Protein AF-A0A0R2L374-F1 (afdb_monomer_lite)

Sequence (227 aa):
MEEINMRSERPRQNWLLVTATIIGVLILVMLAFLIGKVMTGNQSSAASSAPRTSSSQSVSSSQSTSSSAATTTSSASQAPERGQKSGSETVGGPYSVSTEELNALSAFHVSGMMNMPGSITLDLNDQSGAGTADFRGPDYLSGSMNVTYYSIPTTSIRIFGAKNHSIRTVKVNSEIRFDDDNPSNELTTSGSMYAFKNRDGGISLAIPNYAGNVDDSERDVLQEVLQ

Radius of gyration: 32.57 Å; chains: 1; bounding box: 118×62×72 Å

Organism: NCBI:txid348151

pLDDT: mean 70.98, std 24.31, range [31.52, 98.31]

Secondary structure (DSSP, 8-state):
--------PPP---HHHHHHHHHHHHHHHHHHHTTS------------------------------------------------------TT-TT---HHHHHT-S-EEP-S-TTS-SEEEEEE-TTT-EEEEEEESSGGG-EEEEEEEEEEEEEEEEEE-TTT--EEEEEEEEEEEESS--TTSS----S-EEEEE-TTSSEEEEE--TT--S-GGGTTEEEEEE-

Foldseek 3Di:
DDDDDDDDDDDPDDPPVVVVVVVVVVVVVVVVVVVPDDDDDDDDDDDDDDDDDDDDDDDDDDDDDDDDDDDDDDDDDDDDDDPPPPPPPPLQPDWDDALVNLQPDPWWADDDDPPEFRTWHWDADRPFQWTWIFGHHPPLRGDIFIKGKFQADWDWAWALDPPHRDIDIDTFRIKIGTPDQPVPHNPPQPDIKTWGQDPVRFIWIFGQDPRPPDDPVCNRYTYITGD

Structure (mmCIF, N/CA/C/O backbone):
data_AF-A0A0R2L374-F1
#
_entry.id   AF-A0A0R2L374-F1
#
loop_
_atom_site.group_PDB
_atom_site.id
_atom_site.type_symbol
_atom_site.label_atom_id
_atom_site.label_alt_id
_atom_site.label_comp_id
_atom_site.label_asym_id
_atom_site.label_entity_id
_atom_site.label_seq_id
_atom_site.pdbx_PDB_ins_code
_atom_site.Cartn_x
_atom_site.Cartn_y
_atom_site.Cartn_z
_atom_site.occupancy
_atom_site.B_iso_or_equiv
_atom_site.auth_seq_id
_atom_site.auth_comp_id
_atom_site.auth_asym_id
_atom_site.auth_atom_id
_atom_site.pdbx_PDB_model_num
ATOM 1 N N . MET A 1 1 ? 62.528 32.304 -2.197 1.00 39.31 1 MET A N 1
ATOM 2 C CA . MET A 1 1 ? 62.951 31.252 -3.141 1.00 39.31 1 MET A CA 1
ATOM 3 C C . MET A 1 1 ? 62.694 29.926 -2.448 1.00 39.31 1 MET A C 1
ATOM 5 O O . MET A 1 1 ? 63.205 29.764 -1.350 1.00 39.31 1 MET A O 1
ATOM 9 N N . GLU A 1 2 ? 61.884 29.000 -2.944 1.00 44.59 2 GLU A N 1
ATOM 10 C CA . GLU A 1 2 ? 60.888 29.026 -4.030 1.00 44.59 2 GLU A CA 1
ATOM 11 C C . GLU A 1 2 ? 59.963 27.815 -3.801 1.00 44.59 2 GLU A C 1
ATOM 13 O O . GLU A 1 2 ? 60.417 26.800 -3.272 1.00 44.59 2 GLU A O 1
ATOM 18 N N . GLU A 1 3 ? 58.676 27.908 -4.140 1.00 48.56 3 GLU A N 1
ATOM 19 C CA . GLU A 1 3 ? 57.758 26.768 -4.001 1.00 48.56 3 GLU A CA 1
ATOM 20 C C . GLU A 1 3 ? 57.979 25.745 -5.123 1.00 48.56 3 GLU A C 1
ATOM 22 O O . GLU A 1 3 ? 58.057 26.113 -6.295 1.00 48.56 3 GLU A O 1
ATOM 27 N N . ILE A 1 4 ? 58.005 24.449 -4.789 1.00 56.50 4 ILE A N 1
ATOM 28 C CA . ILE A 1 4 ? 58.031 23.370 -5.787 1.00 56.50 4 ILE A CA 1
ATOM 29 C C . ILE A 1 4 ? 56.643 22.731 -5.869 1.00 56.50 4 ILE A C 1
ATOM 31 O O . ILE A 1 4 ? 56.262 21.874 -5.072 1.00 56.50 4 ILE A O 1
ATOM 35 N N . ASN A 1 5 ? 55.884 23.177 -6.866 1.00 51.12 5 ASN A N 1
ATOM 36 C CA . ASN A 1 5 ? 54.520 22.752 -7.160 1.00 51.12 5 ASN A CA 1
ATOM 37 C C . ASN A 1 5 ? 54.496 21.386 -7.882 1.00 51.12 5 ASN A C 1
ATOM 39 O O . ASN A 1 5 ? 54.816 21.304 -9.070 1.00 51.12 5 ASN A O 1
ATOM 43 N N . MET A 1 6 ? 54.095 20.307 -7.197 1.00 49.38 6 MET A N 1
ATOM 44 C CA . MET A 1 6 ? 53.915 18.989 -7.828 1.00 49.38 6 MET A CA 1
ATOM 45 C C . MET A 1 6 ? 52.555 18.871 -8.527 1.00 49.38 6 MET A C 1
ATOM 47 O O . MET A 1 6 ? 51.542 18.502 -7.931 1.00 49.38 6 MET A O 1
ATOM 51 N N . ARG A 1 7 ? 52.551 19.119 -9.839 1.00 45.19 7 ARG A N 1
ATOM 52 C CA . ARG A 1 7 ? 51.402 18.870 -10.718 1.00 45.19 7 ARG A CA 1
ATOM 53 C C . ARG A 1 7 ? 51.361 17.394 -11.139 1.00 45.19 7 ARG A C 1
ATOM 55 O O . ARG A 1 7 ? 52.203 16.936 -11.903 1.00 45.19 7 ARG A O 1
ATOM 62 N N . SER A 1 8 ? 50.361 16.656 -10.661 1.00 52.91 8 SER A N 1
ATOM 63 C CA . SER A 1 8 ? 50.046 15.298 -11.126 1.00 52.91 8 SER A CA 1
ATOM 64 C C . SER A 1 8 ? 49.256 15.372 -12.440 1.00 52.91 8 SER A C 1
ATOM 66 O O . SER A 1 8 ? 48.081 15.742 -12.440 1.00 52.91 8 SER A O 1
ATOM 68 N N . GLU A 1 9 ? 49.884 15.033 -13.569 1.00 50.69 9 GLU A N 1
ATOM 69 C CA . GLU A 1 9 ? 49.162 14.861 -14.835 1.00 50.69 9 GLU A CA 1
ATOM 70 C C . GLU A 1 9 ? 48.572 13.447 -14.921 1.00 50.69 9 GLU A C 1
ATOM 72 O O . GLU A 1 9 ? 49.293 12.450 -14.880 1.00 50.69 9 GLU A O 1
ATOM 77 N N . ARG A 1 10 ? 47.242 13.347 -15.051 1.00 57.59 10 ARG A N 1
ATOM 78 C CA . ARG A 1 10 ? 46.566 12.074 -15.342 1.00 57.59 10 ARG A CA 1
ATOM 79 C C . ARG A 1 10 ? 46.558 11.831 -16.858 1.00 57.59 10 ARG A C 1
ATOM 81 O O . ARG A 1 10 ? 46.145 12.734 -17.591 1.00 57.59 10 ARG A O 1
ATOM 88 N N . PRO A 1 11 ? 46.917 10.631 -17.351 1.00 49.84 11 PRO A N 1
ATOM 89 C CA . PRO A 1 11 ? 46.874 10.337 -18.779 1.00 49.84 11 PRO A CA 1
ATOM 90 C C . PRO A 1 11 ? 45.425 10.319 -19.289 1.00 49.84 11 PRO A C 1
ATOM 92 O O . PRO A 1 11 ? 44.599 9.514 -18.859 1.00 49.84 11 PRO A O 1
ATOM 95 N N . ARG A 1 12 ? 45.107 11.203 -20.241 1.00 56.75 12 ARG A N 1
ATOM 96 C CA . ARG A 1 12 ? 43.834 11.182 -20.977 1.00 56.75 12 ARG A CA 1
ATOM 97 C C . ARG A 1 12 ? 43.893 10.107 -22.064 1.00 56.75 12 ARG A C 1
ATOM 99 O O . ARG A 1 12 ? 44.343 10.389 -23.169 1.00 56.75 12 ARG A O 1
ATOM 106 N N . GLN A 1 13 ? 43.434 8.893 -21.756 1.00 57.41 13 GLN A N 1
ATOM 107 C CA . GLN A 1 13 ? 43.507 7.758 -22.681 1.00 57.41 13 GLN A CA 1
ATOM 108 C C . GLN A 1 13 ? 42.112 7.247 -23.109 1.00 57.41 13 GLN A C 1
ATOM 110 O O . GLN A 1 13 ? 41.461 6.466 -22.427 1.00 57.41 13 GLN A O 1
ATOM 115 N N . ASN A 1 14 ? 41.693 7.690 -24.298 1.00 55.41 14 ASN A N 1
ATOM 116 C CA . ASN A 1 14 ? 40.923 6.929 -25.298 1.00 55.41 14 ASN A CA 1
ATOM 117 C C . ASN A 1 14 ? 39.522 6.365 -24.951 1.00 55.41 14 ASN A C 1
ATOM 119 O O . ASN A 1 14 ? 39.145 5.312 -25.467 1.00 55.41 14 ASN A O 1
ATOM 123 N N . TRP A 1 15 ? 38.681 7.097 -24.212 1.00 49.66 15 TRP A N 1
ATOM 124 C CA . TRP A 1 15 ? 37.272 6.700 -23.984 1.00 49.66 15 TRP A CA 1
ATOM 125 C C . TRP A 1 15 ? 36.427 6.579 -25.278 1.00 49.66 15 TRP A C 1
ATOM 127 O O . TRP A 1 15 ? 35.487 5.793 -25.339 1.00 49.66 15 TRP A O 1
ATOM 137 N N . LEU A 1 16 ? 36.802 7.294 -26.349 1.00 49.56 16 LEU A N 1
ATOM 138 C CA . LEU A 1 16 ? 36.101 7.298 -27.647 1.00 49.56 16 LEU A CA 1
ATOM 139 C C . LEU A 1 16 ? 36.242 6.003 -28.473 1.00 49.56 16 LEU A C 1
ATOM 141 O O . LEU A 1 16 ? 35.485 5.809 -29.420 1.00 49.56 16 LEU A O 1
ATOM 145 N N . LEU A 1 17 ? 37.195 5.122 -28.149 1.00 48.56 17 LEU A N 1
ATOM 146 C CA . LEU A 1 17 ? 37.403 3.859 -28.877 1.00 48.56 17 LEU A CA 1
ATOM 147 C C . LEU A 1 17 ? 36.574 2.694 -28.312 1.00 48.56 17 LEU A C 1
ATOM 149 O O . LEU A 1 17 ? 36.300 1.737 -29.032 1.00 48.56 17 LEU A O 1
ATOM 153 N N . VAL A 1 18 ? 36.148 2.782 -27.047 1.00 54.66 18 VAL A N 1
ATOM 154 C CA . VAL A 1 18 ? 35.369 1.730 -26.365 1.00 54.66 18 VAL A CA 1
ATOM 155 C C . VAL A 1 18 ? 33.873 1.832 -26.689 1.00 54.66 18 VAL A C 1
ATOM 157 O O . VAL A 1 18 ? 33.179 0.823 -26.753 1.00 54.66 18 VAL A O 1
ATOM 160 N N . THR A 1 19 ? 33.362 3.037 -26.947 1.00 55.09 19 THR A N 1
ATOM 161 C CA . THR A 1 19 ? 31.945 3.253 -27.286 1.00 55.09 19 THR A CA 1
ATOM 162 C C . THR A 1 19 ? 31.591 2.758 -28.693 1.00 55.09 19 THR A C 1
ATOM 164 O O . THR A 1 19 ? 30.502 2.223 -28.903 1.00 55.09 19 THR A O 1
ATOM 167 N N . ALA A 1 20 ? 32.515 2.870 -29.653 1.00 54.03 20 ALA A N 1
ATOM 168 C CA . ALA A 1 20 ? 32.288 2.476 -31.046 1.00 54.03 20 ALA A CA 1
ATOM 169 C C . ALA A 1 20 ? 32.098 0.957 -31.235 1.00 54.03 20 ALA A C 1
ATOM 171 O O . ALA A 1 20 ? 31.282 0.532 -32.054 1.00 54.03 20 ALA A O 1
ATOM 172 N N . THR A 1 21 ? 32.813 0.124 -30.471 1.00 54.97 21 THR A N 1
ATOM 173 C CA . THR A 1 21 ? 32.726 -1.343 -30.585 1.00 54.97 21 THR A CA 1
ATOM 174 C C . THR A 1 21 ? 31.422 -1.902 -30.014 1.00 54.97 21 THR A C 1
ATOM 176 O O . THR A 1 21 ? 30.842 -2.809 -30.608 1.00 54.97 21 THR A O 1
ATOM 179 N N . ILE A 1 22 ? 30.912 -1.330 -28.918 1.00 58.22 22 ILE A N 1
ATOM 180 C CA . ILE A 1 22 ? 29.653 -1.759 -28.281 1.00 58.22 22 ILE A CA 1
ATOM 181 C C . ILE A 1 22 ? 28.449 -1.503 -29.205 1.00 58.22 22 ILE A C 1
ATOM 183 O O . ILE A 1 22 ? 27.593 -2.373 -29.367 1.00 58.22 22 ILE A O 1
ATOM 187 N N . ILE A 1 23 ? 28.415 -0.345 -29.876 1.00 59.38 23 ILE A N 1
ATOM 188 C CA . ILE A 1 23 ? 27.350 0.006 -30.833 1.00 59.38 23 ILE A CA 1
ATOM 189 C C . ILE A 1 23 ? 27.353 -0.953 -32.039 1.00 59.38 23 ILE A C 1
ATOM 191 O O . ILE A 1 23 ? 26.290 -1.402 -32.471 1.00 59.38 23 ILE A O 1
ATOM 195 N N . GLY A 1 24 ? 28.533 -1.329 -32.547 1.00 55.81 24 GLY A N 1
ATOM 196 C CA . GLY A 1 24 ? 28.657 -2.270 -33.667 1.00 55.81 24 GLY A CA 1
ATOM 197 C C . GLY A 1 24 ? 28.083 -3.664 -33.375 1.00 55.81 24 GLY A C 1
ATOM 198 O O . GLY A 1 24 ? 27.445 -4.259 -34.243 1.00 55.81 24 GLY A O 1
ATOM 199 N N . VAL A 1 25 ? 28.248 -4.169 -32.146 1.00 62.72 25 VAL A N 1
ATOM 200 C CA . VAL A 1 25 ? 27.704 -5.477 -31.735 1.00 62.72 25 VAL A CA 1
ATOM 201 C C . VAL A 1 25 ? 26.175 -5.439 -31.616 1.00 62.72 25 VAL A C 1
ATOM 203 O O . VAL A 1 25 ? 25.505 -6.360 -32.083 1.00 62.72 25 VAL A O 1
ATOM 206 N N . LEU A 1 26 ? 25.602 -4.364 -31.063 1.00 59.28 26 LEU A N 1
ATOM 207 C CA . LEU A 1 26 ? 24.146 -4.220 -30.911 1.00 59.28 26 LEU A CA 1
ATOM 208 C C . LEU A 1 26 ? 23.400 -4.178 -32.257 1.00 59.28 26 LEU A C 1
ATOM 210 O O . LEU A 1 26 ? 22.336 -4.785 -32.390 1.00 59.28 26 LEU A O 1
ATOM 214 N N . ILE A 1 27 ? 23.970 -3.522 -33.274 1.00 63.22 27 ILE A N 1
ATOM 215 C CA . ILE A 1 27 ? 23.369 -3.447 -34.619 1.00 63.22 27 ILE A CA 1
ATOM 216 C C . ILE A 1 27 ? 23.335 -4.831 -35.295 1.00 63.22 27 ILE A C 1
ATOM 218 O O . ILE A 1 27 ? 22.341 -5.179 -35.936 1.00 63.22 27 ILE A O 1
ATOM 222 N N . LEU A 1 28 ? 24.376 -5.652 -35.113 1.00 57.06 28 LEU A N 1
ATOM 223 C CA . LEU A 1 28 ? 24.431 -7.015 -35.660 1.00 57.06 28 LEU A CA 1
ATOM 224 C C . LEU A 1 28 ? 23.384 -7.953 -35.039 1.00 57.06 28 LEU A C 1
ATOM 226 O O . LEU A 1 28 ? 22.789 -8.758 -35.755 1.00 57.06 28 LEU A O 1
ATOM 230 N N . VAL A 1 29 ? 23.115 -7.829 -33.734 1.00 59.34 29 VAL A N 1
ATOM 231 C CA . VAL A 1 29 ? 22.089 -8.638 -33.049 1.00 59.34 29 VAL A CA 1
ATOM 232 C C . VAL A 1 29 ? 20.675 -8.257 -33.507 1.00 59.34 29 VAL A C 1
ATOM 234 O O . VAL A 1 29 ? 19.852 -9.142 -33.743 1.00 59.34 29 VAL A O 1
ATOM 237 N N . MET A 1 30 ? 20.398 -6.964 -33.717 1.00 58.81 30 MET A N 1
ATOM 238 C CA . MET A 1 30 ? 19.099 -6.501 -34.228 1.00 58.81 30 MET A CA 1
ATOM 239 C C . MET A 1 30 ? 18.795 -6.999 -35.650 1.00 58.81 30 MET A C 1
ATOM 241 O O . MET A 1 30 ? 17.655 -7.375 -35.931 1.00 58.81 30 MET A O 1
ATOM 245 N N . LEU A 1 31 ? 19.792 -7.069 -36.543 1.00 55.19 31 LEU A N 1
ATOM 246 C CA . LEU A 1 31 ? 19.576 -7.573 -37.908 1.00 55.19 31 LEU A CA 1
ATOM 247 C C . LEU A 1 31 ? 19.209 -9.067 -37.948 1.00 55.19 31 LEU A C 1
ATOM 249 O O . LEU A 1 31 ? 18.435 -9.485 -38.808 1.00 55.19 31 LEU A O 1
ATOM 253 N N . ALA A 1 32 ? 19.733 -9.871 -37.017 1.00 55.19 32 ALA A N 1
ATOM 254 C CA . ALA A 1 32 ? 19.467 -11.309 -36.967 1.00 55.19 32 ALA A CA 1
ATOM 255 C C . ALA A 1 32 ? 18.024 -11.646 -36.541 1.00 55.19 32 ALA A C 1
ATOM 257 O O . ALA A 1 32 ? 17.483 -12.671 -36.956 1.00 55.19 32 ALA A O 1
ATOM 258 N N . PHE A 1 33 ? 17.376 -10.790 -35.742 1.00 51.31 33 PHE A N 1
ATOM 259 C CA . PHE A 1 33 ? 16.042 -11.070 -35.196 1.00 51.31 33 PHE A CA 1
ATOM 260 C C . PHE A 1 33 ? 14.900 -10.847 -36.207 1.00 51.31 33 PHE A C 1
ATOM 262 O O . PHE A 1 33 ? 13.840 -11.463 -36.100 1.00 51.31 33 PHE A O 1
ATOM 269 N N . LEU A 1 34 ? 15.113 -10.012 -37.231 1.00 49.84 34 LEU A N 1
ATOM 270 C CA . LEU A 1 34 ? 14.078 -9.633 -38.208 1.00 49.84 34 LEU A CA 1
ATOM 271 C C . LEU A 1 34 ? 13.850 -10.655 -39.339 1.00 49.84 34 LEU A C 1
ATOM 273 O O . LEU A 1 34 ? 12.917 -10.499 -40.123 1.00 49.84 34 LEU A O 1
ATOM 277 N N . ILE A 1 35 ? 14.650 -11.723 -39.413 1.00 50.66 35 ILE A N 1
ATOM 278 C CA . ILE A 1 35 ? 14.532 -12.772 -40.447 1.00 50.66 35 ILE A CA 1
ATOM 279 C C . ILE A 1 35 ? 13.597 -13.922 -39.988 1.00 50.66 35 ILE A C 1
ATOM 281 O O . ILE A 1 35 ? 13.196 -14.768 -40.783 1.00 50.66 35 ILE A O 1
ATOM 285 N N . GLY A 1 36 ? 13.191 -13.949 -38.711 1.00 44.81 36 GLY A N 1
ATOM 286 C CA . GLY A 1 36 ? 12.567 -15.117 -38.071 1.00 44.81 36 GLY A CA 1
ATOM 287 C C . GLY A 1 36 ? 11.036 -15.270 -38.128 1.00 44.81 36 GLY A C 1
ATOM 288 O O . GLY A 1 36 ? 10.538 -16.246 -37.569 1.00 44.81 36 GLY A O 1
ATOM 289 N N . LYS A 1 37 ? 10.261 -14.351 -38.731 1.00 49.69 37 LYS A N 1
ATOM 290 C CA . LYS A 1 37 ? 8.777 -14.439 -38.744 1.00 49.69 37 LYS A CA 1
ATOM 291 C C . LYS A 1 37 ? 8.101 -14.060 -40.070 1.00 49.69 37 LYS A C 1
ATOM 293 O O . LYS A 1 37 ? 7.378 -13.071 -40.157 1.00 49.69 37 LYS A O 1
ATOM 298 N N . VAL A 1 38 ? 8.244 -14.928 -41.071 1.00 45.78 38 VAL A N 1
ATOM 299 C CA . VAL A 1 38 ? 7.362 -15.007 -42.253 1.00 45.78 38 VAL A CA 1
ATOM 300 C C . VAL A 1 38 ? 7.031 -16.484 -42.536 1.00 45.78 38 VAL A C 1
ATOM 302 O O . VAL A 1 38 ? 7.907 -17.331 -42.401 1.00 45.78 38 VAL A O 1
ATOM 305 N N . MET A 1 39 ? 5.787 -16.752 -42.970 1.00 44.78 39 MET A N 1
ATOM 306 C CA . MET A 1 39 ? 5.096 -18.050 -43.198 1.00 44.78 39 MET A CA 1
ATOM 307 C C . MET A 1 39 ? 4.324 -18.592 -41.970 1.00 44.78 39 MET A C 1
ATOM 309 O O . MET A 1 39 ? 4.930 -18.937 -40.964 1.00 44.78 39 MET A O 1
ATOM 313 N N . THR A 1 40 ? 2.984 -18.506 -41.891 1.00 41.47 40 THR A N 1
ATOM 314 C CA . THR A 1 40 ? 1.887 -19.104 -42.714 1.00 41.47 40 THR A CA 1
ATOM 315 C C . THR A 1 40 ? 1.549 -20.542 -42.265 1.00 41.47 40 THR A C 1
ATOM 317 O O . THR A 1 40 ? 2.435 -21.382 -42.230 1.00 41.47 40 THR A O 1
ATOM 320 N N . GLY A 1 41 ? 0.295 -20.900 -41.944 1.00 36.69 41 GLY A N 1
ATOM 321 C CA . GLY A 1 41 ? -0.929 -20.083 -41.956 1.00 36.69 41 GLY A CA 1
ATOM 322 C C . GLY A 1 41 ? -2.214 -20.838 -41.564 1.00 36.69 41 GLY A C 1
ATOM 323 O O . GLY A 1 41 ? -2.164 -21.933 -41.013 1.00 36.69 41 GLY A O 1
ATOM 324 N N . ASN A 1 42 ? -3.362 -20.211 -41.855 1.00 48.41 42 ASN A N 1
ATOM 325 C CA . ASN A 1 42 ? -4.726 -20.690 -41.582 1.00 48.41 42 ASN A CA 1
ATOM 326 C C . ASN A 1 42 ? -5.010 -22.134 -42.033 1.00 48.41 42 ASN A C 1
ATOM 328 O O . ASN A 1 42 ? -4.676 -22.512 -43.154 1.00 48.41 42 ASN A O 1
ATOM 332 N N . GLN A 1 43 ? -5.843 -22.839 -41.259 1.00 43.75 43 GLN A N 1
ATOM 333 C CA . GLN A 1 43 ? -6.789 -23.811 -41.813 1.00 43.75 43 GLN A CA 1
ATOM 334 C C . GLN A 1 43 ? -8.208 -23.517 -41.320 1.00 43.75 43 GLN A C 1
ATOM 336 O O . GLN A 1 43 ? -8.514 -23.607 -40.134 1.00 43.75 43 GLN A O 1
ATOM 341 N N . SER A 1 44 ? -9.079 -23.178 -42.266 1.00 42.19 44 SER A N 1
ATOM 342 C CA . SER A 1 44 ? -10.530 -23.211 -42.107 1.00 42.19 44 SER A CA 1
ATOM 343 C C . SER A 1 44 ? -11.055 -24.343 -42.981 1.00 42.19 44 SER A C 1
ATOM 345 O O . SER A 1 44 ? -10.680 -24.415 -44.149 1.00 42.19 44 SER A O 1
ATOM 347 N N . SER A 1 45 ? -11.957 -25.169 -42.452 1.00 40.03 45 SER A N 1
ATOM 348 C CA . SER A 1 45 ? -12.674 -26.173 -43.243 1.00 40.03 45 SER A CA 1
ATOM 349 C C . SER A 1 45 ? -14.164 -26.122 -42.929 1.00 40.03 45 SER A C 1
ATOM 351 O O . SER A 1 45 ? -14.612 -26.569 -41.876 1.00 40.03 45 SER A O 1
ATOM 353 N N . ALA A 1 46 ? -14.928 -25.585 -43.877 1.00 36.34 46 ALA A N 1
ATOM 354 C CA . ALA A 1 46 ? -16.310 -26.000 -44.104 1.00 36.34 46 ALA A CA 1
ATOM 355 C C . ALA A 1 46 ? -16.286 -27.362 -44.864 1.00 36.34 46 ALA A C 1
ATOM 357 O O . ALA A 1 46 ? -15.225 -27.784 -45.314 1.00 36.34 46 ALA A O 1
ATOM 358 N N . ALA A 1 47 ? -17.374 -28.111 -45.063 1.00 37.44 47 ALA A N 1
ATOM 359 C CA . ALA A 1 47 ? -18.784 -27.734 -45.036 1.00 37.44 47 ALA A CA 1
ATOM 360 C C . ALA A 1 47 ? -19.725 -28.952 -44.874 1.00 37.44 47 ALA A C 1
ATOM 362 O O . ALA A 1 47 ? -19.295 -30.085 -45.060 1.00 37.44 47 ALA A O 1
ATOM 363 N N . SER A 1 48 ? -21.023 -28.637 -44.715 1.00 36.09 48 SER A N 1
ATOM 364 C CA . SER A 1 48 ? -22.211 -29.439 -45.092 1.00 36.09 48 SER A CA 1
ATOM 365 C C . SER A 1 48 ? -22.551 -30.681 -44.224 1.00 36.09 48 SER A C 1
ATOM 367 O O . SER A 1 48 ? -21.692 -31.251 -43.571 1.00 36.09 48 SER A O 1
ATOM 369 N N . SER A 1 49 ? -23.813 -31.133 -44.094 1.00 34.44 49 SER A N 1
ATOM 370 C CA . SER A 1 49 ? -25.035 -30.817 -44.859 1.00 34.44 49 SER A CA 1
ATOM 371 C C . SER A 1 49 ? -26.347 -30.847 -44.034 1.00 34.44 49 SER A C 1
ATOM 373 O O . SER A 1 49 ? -26.591 -31.800 -43.304 1.00 34.44 49 SER A O 1
ATOM 375 N N . ALA A 1 50 ? -27.238 -29.896 -44.354 1.00 43.06 50 ALA A N 1
ATOM 376 C CA . ALA A 1 50 ? -28.678 -30.068 -44.662 1.00 43.06 50 ALA A CA 1
ATOM 377 C C . ALA A 1 50 ? -29.759 -30.249 -43.546 1.00 43.06 50 ALA A C 1
ATOM 379 O O . ALA A 1 50 ? -29.446 -30.663 -42.433 1.00 43.06 50 ALA A O 1
ATOM 380 N N . PRO A 1 51 ? -31.045 -29.883 -43.817 1.00 55.84 51 PRO A N 1
ATOM 381 C CA . PRO A 1 51 ? -31.961 -29.389 -42.774 1.00 55.84 51 PRO A CA 1
ATOM 382 C C . PRO A 1 51 ? -33.320 -30.118 -42.618 1.00 55.84 51 PRO A C 1
ATOM 384 O O . PRO A 1 51 ? -33.792 -30.817 -43.515 1.00 55.84 51 PRO A O 1
ATOM 387 N N . ARG A 1 52 ? -34.015 -29.820 -41.506 1.00 32.47 52 ARG A N 1
ATOM 388 C CA . ARG A 1 52 ? -35.487 -29.864 -41.313 1.00 32.47 52 ARG A CA 1
ATOM 389 C C . ARG A 1 52 ? -35.844 -28.696 -40.372 1.00 32.47 52 ARG A C 1
ATOM 391 O O . ARG A 1 52 ? -35.246 -28.610 -39.310 1.00 32.47 52 ARG A O 1
ATOM 398 N N . THR A 1 53 ? -36.623 -27.667 -40.713 1.00 34.09 53 THR A N 1
ATOM 399 C CA . THR A 1 53 ? -38.014 -27.607 -41.216 1.00 34.09 53 THR A CA 1
ATOM 400 C C . THR A 1 53 ? -39.042 -28.155 -40.219 1.00 34.09 53 THR A C 1
ATOM 402 O O . THR A 1 53 ? -39.311 -29.348 -40.258 1.00 34.09 53 THR A O 1
ATOM 405 N N . SER A 1 54 ? -39.635 -27.286 -39.377 1.00 36.44 54 SER A N 1
ATOM 406 C CA . SER A 1 54 ? -41.078 -26.923 -39.430 1.00 36.44 54 SER A CA 1
ATOM 407 C C . SER A 1 54 ? -41.621 -26.259 -38.139 1.00 36.44 54 SER A C 1
ATOM 409 O O . SER A 1 54 ? -41.737 -26.909 -37.107 1.00 36.44 54 SER A O 1
ATOM 411 N N . SER A 1 55 ? -42.025 -24.987 -38.255 1.00 36.16 55 SER A N 1
ATOM 412 C CA . SER A 1 55 ? -43.247 -24.361 -37.690 1.00 36.16 55 SER A CA 1
ATOM 413 C C . SER A 1 55 ? -43.816 -24.730 -36.298 1.00 36.16 55 SER A C 1
ATOM 415 O O . SER A 1 55 ? -44.449 -25.774 -36.151 1.00 36.16 55 SER A O 1
ATOM 417 N N . SER A 1 56 ? -43.864 -23.731 -35.406 1.00 38.69 56 SER A N 1
ATOM 418 C CA . SER A 1 56 ? -45.094 -23.139 -34.809 1.00 38.69 56 SER A CA 1
ATOM 419 C C . SER A 1 56 ? -44.682 -21.890 -33.994 1.00 38.69 56 SER A C 1
ATOM 421 O O . SER A 1 56 ? -43.651 -21.895 -33.336 1.00 38.69 56 SER A O 1
ATOM 423 N N . GLN A 1 57 ? -45.225 -20.693 -34.258 1.00 37.38 57 GLN A N 1
ATOM 424 C CA . GLN A 1 57 ? -46.476 -20.132 -33.704 1.00 37.38 57 GLN A CA 1
ATOM 425 C C . GLN A 1 57 ? -46.522 -20.090 -32.160 1.00 37.38 57 GLN A C 1
ATOM 427 O O . GLN A 1 57 ? -46.262 -21.104 -31.531 1.00 37.38 57 GLN A O 1
ATOM 432 N N . SER A 1 58 ? -46.953 -19.025 -31.469 1.00 31.52 58 SER A N 1
ATOM 433 C CA . SER A 1 58 ? -47.134 -17.587 -31.781 1.00 31.52 58 SER A CA 1
ATOM 434 C C . SER A 1 58 ? -47.793 -16.918 -30.560 1.00 31.52 58 SER A C 1
ATOM 436 O O . SER A 1 58 ? -48.816 -17.441 -30.134 1.00 31.52 58 SER A O 1
ATOM 438 N N . VAL A 1 59 ? -47.315 -15.736 -30.126 1.00 34.31 59 VAL A N 1
ATOM 439 C CA . VAL A 1 59 ? -48.031 -14.739 -29.270 1.00 34.31 59 VAL A CA 1
ATOM 440 C C . VAL A 1 59 ? -48.542 -15.266 -27.889 1.00 34.31 59 VAL A C 1
ATOM 442 O O . VAL A 1 59 ? -48.405 -16.445 -27.604 1.00 34.31 59 VAL A O 1
ATOM 445 N N . SER A 1 60 ? -49.028 -14.514 -26.886 1.00 34.25 60 SER A N 1
ATOM 446 C CA . SER A 1 60 ? -49.370 -13.090 -26.680 1.00 34.25 60 SER A CA 1
ATOM 447 C C . SER A 1 60 ? -49.057 -12.640 -25.233 1.00 34.25 60 SER A C 1
ATOM 449 O O . SER A 1 60 ? -48.866 -13.450 -24.332 1.00 34.25 60 SER A O 1
ATOM 451 N N . SER A 1 61 ? -49.078 -11.325 -25.017 1.00 41.59 61 SER A N 1
ATOM 452 C CA . SER A 1 61 ? -48.930 -10.573 -23.756 1.00 41.59 61 SER A CA 1
ATOM 453 C C . SER A 1 61 ? -50.166 -10.495 -22.833 1.00 41.59 61 SER A C 1
ATOM 455 O O . SER A 1 61 ? -51.277 -10.365 -23.339 1.00 41.59 61 SER A O 1
ATOM 457 N N . SER A 1 62 ? -49.943 -10.355 -21.513 1.00 35.72 62 SER A N 1
ATOM 458 C CA . SER A 1 62 ? -50.759 -9.597 -20.517 1.00 35.72 62 SER A CA 1
ATOM 459 C C . SER A 1 62 ? -50.047 -9.685 -19.148 1.00 35.72 62 SER A C 1
ATOM 461 O O . SER A 1 62 ? -49.795 -10.795 -18.695 1.00 35.72 62 SER A O 1
ATOM 463 N N . GLN A 1 63 ? -49.522 -8.648 -18.482 1.00 39.12 63 GLN A N 1
ATOM 464 C CA . GLN A 1 63 ? -50.101 -7.394 -17.964 1.00 39.12 63 GLN A CA 1
ATOM 465 C C . GLN A 1 63 ? -51.273 -7.588 -16.975 1.00 39.12 63 GLN A C 1
ATOM 467 O O . GLN A 1 63 ? -52.381 -7.872 -17.420 1.00 39.12 63 GLN A O 1
ATOM 472 N N . SER A 1 64 ? -51.048 -7.330 -15.670 1.00 37.22 64 SER A N 1
ATOM 473 C CA . SER A 1 64 ? -51.799 -6.341 -14.848 1.00 37.22 64 SER A CA 1
ATOM 474 C C . SER A 1 64 ? -51.878 -6.621 -13.329 1.00 37.22 64 SER A C 1
ATOM 476 O O . SER A 1 64 ? -52.322 -7.675 -12.889 1.00 37.22 64 SER A O 1
ATOM 478 N N . THR A 1 65 ? -51.654 -5.539 -12.571 1.00 32.00 65 THR A N 1
ATOM 479 C CA . THR A 1 65 ? -52.374 -5.103 -11.346 1.00 32.00 65 THR A CA 1
ATOM 480 C C . THR A 1 65 ? -52.105 -5.684 -9.947 1.00 32.00 65 THR A C 1
ATOM 482 O O . THR A 1 65 ? -51.707 -6.820 -9.732 1.00 32.00 65 THR A O 1
ATOM 485 N N . SER A 1 66 ? -52.334 -4.773 -8.997 1.00 43.91 66 SER A N 1
ATOM 486 C CA . SER A 1 66 ? -52.012 -4.731 -7.569 1.00 43.91 66 SER A CA 1
ATOM 487 C C . SER A 1 66 ? -53.211 -4.988 -6.650 1.00 43.91 66 SER A C 1
ATOM 489 O O . SER A 1 66 ? -54.343 -4.694 -7.032 1.00 43.91 66 SER A O 1
ATOM 491 N N . SER A 1 67 ? -52.955 -5.310 -5.379 1.00 38.12 67 SER A N 1
ATOM 492 C CA . SER A 1 67 ? -53.904 -5.078 -4.277 1.00 38.12 67 SER A CA 1
ATOM 493 C C . SER A 1 67 ? -53.186 -4.821 -2.938 1.00 38.12 67 SER A C 1
ATOM 495 O O . SER A 1 67 ? -52.102 -5.344 -2.691 1.00 38.12 67 SER A O 1
ATOM 497 N N . SER A 1 68 ? -53.793 -3.975 -2.098 1.00 39.28 68 SER A N 1
ATOM 498 C CA . SER A 1 68 ? -53.269 -3.464 -0.814 1.00 39.28 68 SER A CA 1
ATOM 499 C C . SER A 1 68 ? -54.262 -3.723 0.340 1.00 39.28 68 SER A C 1
ATOM 501 O O . SER A 1 68 ? -55.387 -4.132 0.069 1.00 39.28 68 SER A O 1
ATOM 503 N N . ALA A 1 69 ? -53.875 -3.349 1.578 1.00 37.88 69 ALA A N 1
ATOM 504 C CA . ALA A 1 69 ? -54.639 -3.353 2.856 1.00 37.88 69 ALA A CA 1
ATOM 505 C C . ALA A 1 69 ? -54.658 -4.717 3.613 1.00 37.88 69 ALA A C 1
ATOM 507 O O . ALA A 1 69 ? -54.922 -5.737 2.993 1.00 37.88 69 ALA A O 1
ATOM 508 N N . ALA A 1 70 ? -54.248 -4.885 4.889 1.00 38.97 70 ALA A N 1
ATOM 509 C CA . ALA A 1 70 ? -54.470 -4.172 6.180 1.00 38.97 70 ALA A CA 1
ATOM 510 C C . ALA A 1 70 ? -55.681 -4.743 6.970 1.00 38.97 70 ALA A C 1
ATOM 512 O O . ALA A 1 70 ? -56.711 -4.991 6.356 1.00 38.97 70 ALA A O 1
ATOM 513 N N . THR A 1 71 ? -55.692 -4.950 8.303 1.00 33.34 71 THR A N 1
ATOM 514 C CA . THR A 1 71 ? -54.714 -4.796 9.424 1.00 33.34 71 THR A CA 1
ATOM 515 C C . THR A 1 71 ? -55.280 -5.545 10.677 1.00 33.34 71 THR A C 1
ATOM 517 O O . THR A 1 71 ? -56.329 -6.166 10.543 1.00 33.34 71 THR A O 1
ATOM 520 N N . THR A 1 72 ? -54.657 -5.451 11.875 1.00 32.19 72 THR A N 1
ATOM 521 C CA . THR A 1 72 ? -55.128 -5.807 13.264 1.00 32.19 72 THR A CA 1
ATOM 522 C C . THR A 1 72 ? -54.716 -7.170 13.861 1.00 32.19 72 THR A C 1
ATOM 524 O O . THR A 1 72 ? -54.613 -8.139 13.121 1.00 32.19 72 THR A O 1
ATOM 527 N N . THR A 1 73 ? -54.536 -7.363 15.189 1.00 33.22 73 THR A N 1
ATOM 528 C CA . THR A 1 73 ? -53.766 -6.616 16.238 1.00 33.22 73 THR A CA 1
ATOM 529 C C . THR A 1 73 ? -53.472 -7.568 17.432 1.00 33.22 73 THR A C 1
ATOM 531 O O . THR A 1 73 ? -54.313 -8.409 17.715 1.00 33.22 73 THR A O 1
ATOM 534 N N . SER A 1 74 ? -52.369 -7.367 18.182 1.00 33.88 74 SER A N 1
ATOM 535 C CA . SER A 1 74 ? -52.120 -7.772 19.604 1.00 33.88 74 SER A CA 1
ATOM 536 C C . SER A 1 74 ? -52.301 -9.255 20.033 1.00 33.88 74 SER A C 1
ATOM 538 O O . SER A 1 74 ? -53.395 -9.801 19.985 1.00 33.88 74 SER A O 1
ATOM 540 N N . SER A 1 75 ? -51.334 -9.916 20.694 1.00 34.44 75 S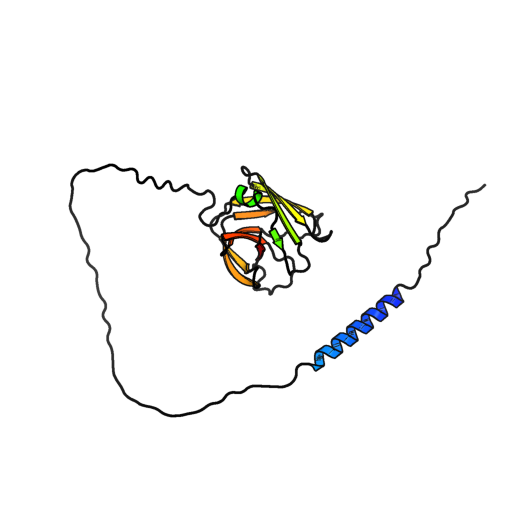ER A N 1
ATOM 541 C CA . SER A 1 75 ? -51.015 -9.655 22.118 1.00 34.44 75 SER A CA 1
ATOM 542 C C . SER A 1 75 ? -49.820 -10.467 22.674 1.00 34.44 75 SER A C 1
ATOM 544 O O . SER A 1 75 ? -49.649 -11.629 22.333 1.00 34.44 75 SER A O 1
ATOM 546 N N . ALA A 1 76 ? -49.122 -9.863 23.647 1.00 34.94 76 ALA A N 1
ATOM 547 C CA . ALA A 1 76 ? -48.431 -10.465 24.806 1.00 34.94 76 ALA A CA 1
ATOM 548 C C . ALA A 1 76 ? -47.236 -11.451 24.647 1.00 34.94 76 ALA A C 1
ATOM 550 O O . ALA A 1 76 ? -47.391 -12.652 24.470 1.00 34.94 76 ALA A O 1
ATOM 551 N N . SER A 1 77 ? -46.056 -10.919 24.999 1.00 33.34 77 SER A N 1
ATOM 552 C CA . SER A 1 77 ? -45.121 -11.488 25.993 1.00 33.34 77 SER A CA 1
ATOM 553 C C . SER A 1 77 ? -44.432 -12.843 25.749 1.00 33.34 77 SER A C 1
ATOM 555 O O . SER A 1 77 ? -44.909 -13.873 26.218 1.00 33.34 77 SER A O 1
ATOM 557 N N . GLN A 1 78 ? -43.176 -12.790 25.282 1.00 33.16 78 GLN A N 1
ATOM 558 C CA . GLN A 1 78 ? -42.052 -13.424 25.998 1.00 33.16 78 GLN A CA 1
ATOM 559 C C . GLN A 1 78 ? -40.677 -12.896 25.543 1.00 33.16 78 GLN A C 1
ATOM 561 O O . GLN A 1 78 ? -40.309 -12.956 24.375 1.00 33.16 78 GLN A O 1
ATOM 566 N N . ALA A 1 79 ? -39.913 -12.410 26.517 1.00 37.16 79 ALA A N 1
ATOM 567 C CA . ALA A 1 79 ? -38.451 -12.376 26.542 1.00 37.16 79 ALA A CA 1
ATOM 568 C C . ALA A 1 79 ? -38.031 -13.229 27.764 1.00 37.16 79 ALA A C 1
ATOM 570 O O . ALA A 1 79 ? -38.872 -13.382 28.658 1.00 37.16 79 ALA A O 1
AT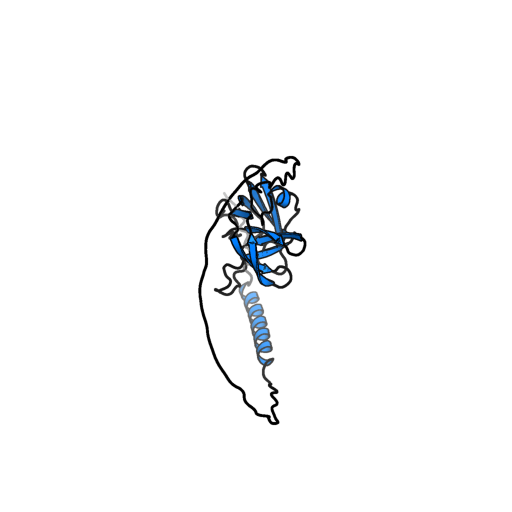OM 571 N N . PRO A 1 80 ? -36.793 -13.756 27.870 1.00 44.16 80 PRO A N 1
ATOM 572 C CA . PRO A 1 80 ? -35.589 -13.382 27.117 1.00 44.16 80 PRO A CA 1
ATOM 573 C C . PRO A 1 80 ? -34.867 -14.557 26.418 1.00 44.16 80 PRO A C 1
ATOM 575 O O . PRO A 1 80 ? -35.072 -15.705 26.778 1.00 44.16 80 PRO A O 1
ATOM 578 N N . GLU A 1 81 ? -33.939 -14.263 25.494 1.00 34.22 81 GLU A N 1
ATOM 579 C CA . GLU A 1 81 ? -32.518 -14.636 25.676 1.00 34.22 81 GLU A CA 1
ATOM 580 C C . GLU A 1 81 ? -31.570 -14.036 24.614 1.00 34.22 81 GLU A C 1
ATOM 582 O O . GLU A 1 81 ? -31.570 -14.369 23.433 1.00 34.22 81 GLU A O 1
ATOM 587 N N . ARG A 1 82 ? -30.743 -13.108 25.102 1.00 43.88 82 ARG A N 1
ATOM 588 C CA . ARG A 1 82 ? -29.348 -12.776 24.757 1.00 43.88 82 ARG A CA 1
ATOM 589 C C . ARG A 1 82 ? -28.670 -13.409 23.517 1.00 43.88 82 ARG A C 1
ATOM 591 O O . ARG A 1 82 ? -27.566 -13.939 23.617 1.00 43.88 82 ARG A O 1
ATOM 598 N N . GLY A 1 83 ? -29.206 -13.187 22.322 1.00 33.50 83 GLY A N 1
ATOM 599 C CA . GLY A 1 83 ? -28.464 -13.310 21.057 1.00 33.50 83 GLY A CA 1
ATOM 600 C C . GLY A 1 83 ? -27.592 -12.081 20.763 1.00 33.50 83 GLY A C 1
ATOM 601 O O . GLY A 1 83 ? -27.826 -11.391 19.773 1.00 33.50 83 GLY A O 1
ATOM 602 N N . GLN A 1 84 ? -26.622 -11.757 21.627 1.00 38.19 84 GLN A N 1
ATOM 603 C CA . GLN A 1 84 ? -25.790 -10.550 21.502 1.00 38.19 84 GLN A CA 1
ATOM 604 C C . GLN A 1 84 ? -24.756 -10.694 20.369 1.00 38.19 84 GLN A C 1
ATOM 606 O O . GLN A 1 84 ? -23.558 -10.840 20.613 1.00 38.19 84 GLN A O 1
ATOM 611 N N . LYS A 1 85 ? -25.208 -10.613 19.108 1.00 41.56 85 LYS A N 1
ATOM 612 C CA . LYS A 1 85 ? -24.321 -10.36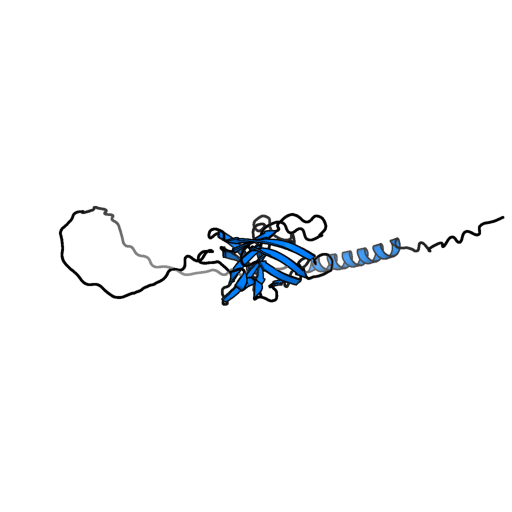1 17.966 1.00 41.56 85 LYS A CA 1
ATOM 613 C C . LYS A 1 85 ? -23.845 -8.915 18.058 1.00 41.56 85 LYS A C 1
ATOM 615 O O . LYS A 1 85 ? -24.402 -8.021 17.429 1.00 41.56 85 LYS A O 1
ATOM 620 N N . SER A 1 86 ? -22.823 -8.712 18.886 1.00 35.12 86 SER A N 1
ATOM 621 C CA . SER A 1 86 ? -22.051 -7.480 18.929 1.00 35.12 86 SER A CA 1
ATOM 622 C C . SER A 1 86 ? -21.385 -7.322 17.568 1.00 35.12 86 SER A C 1
ATOM 624 O O . SER A 1 86 ? -20.310 -7.864 17.320 1.00 35.12 86 SER A O 1
ATOM 626 N N . GLY A 1 87 ? -22.065 -6.624 16.660 1.00 35.88 87 GLY A N 1
ATOM 627 C CA . GLY A 1 87 ? -21.405 -6.004 15.530 1.00 35.88 87 GLY A CA 1
ATOM 628 C C . GLY A 1 87 ? -20.438 -4.994 16.115 1.00 35.88 87 GLY A C 1
ATOM 629 O O . GLY A 1 87 ? -20.842 -3.885 16.441 1.00 35.88 87 GLY A O 1
ATOM 630 N N . SER A 1 88 ? -19.185 -5.411 16.307 1.00 32.66 88 SER A N 1
ATOM 631 C CA . SER A 1 88 ? -18.090 -4.460 16.388 1.00 32.66 88 SER A CA 1
ATOM 632 C C . SER A 1 88 ? -18.198 -3.621 15.126 1.00 32.66 88 SER A C 1
ATOM 634 O O . SER A 1 88 ? -18.110 -4.164 14.023 1.00 32.66 88 SER A O 1
ATOM 636 N N . GLU A 1 89 ? -18.453 -2.327 15.281 1.00 37.22 89 GLU A N 1
ATOM 637 C CA . GLU A 1 89 ? -18.255 -1.378 14.198 1.00 37.22 89 GLU A CA 1
ATOM 638 C C . GLU A 1 89 ? -16.755 -1.387 13.921 1.00 37.22 89 GLU A C 1
ATOM 640 O O . GLU A 1 89 ? -15.974 -0.737 14.611 1.00 37.22 89 GLU A O 1
ATOM 645 N N . THR A 1 90 ? -16.330 -2.234 12.981 1.00 43.78 90 THR A N 1
ATOM 646 C CA . THR A 1 90 ? -14.940 -2.280 12.545 1.00 43.78 90 THR A CA 1
ATOM 647 C C . THR A 1 90 ? -14.625 -0.915 11.962 1.00 43.78 90 THR A C 1
ATOM 649 O O . THR A 1 90 ? -15.093 -0.585 10.869 1.00 43.78 90 THR A O 1
ATOM 652 N N . VAL A 1 91 ? -13.859 -0.117 12.704 1.00 58.22 91 VAL A N 1
ATOM 653 C CA . VAL A 1 91 ? -13.240 1.116 12.218 1.00 58.22 91 VAL A CA 1
ATOM 654 C C . VAL A 1 91 ? -12.314 0.697 11.076 1.00 58.22 91 VAL A C 1
ATOM 656 O O . VAL A 1 91 ? -11.233 0.169 11.310 1.00 58.22 91 VAL A O 1
ATOM 659 N N . GLY A 1 92 ? -12.816 0.792 9.843 1.00 72.31 92 GLY A N 1
ATOM 660 C CA . GLY A 1 92 ? -12.217 0.145 8.673 1.00 72.31 92 GLY A CA 1
ATOM 661 C C . GLY A 1 92 ? -13.213 -0.511 7.710 1.00 72.31 92 GLY A C 1
ATOM 662 O O . GLY A 1 92 ? -12.920 -0.629 6.532 1.00 72.31 92 GLY A O 1
ATOM 663 N N . GLY A 1 93 ? -14.414 -0.914 8.124 1.00 90.06 93 GLY A N 1
ATOM 664 C CA . GLY A 1 93 ? -15.335 -1.632 7.229 1.00 90.06 93 GLY A CA 1
ATOM 665 C C . GLY A 1 93 ? -14.846 -3.041 6.822 1.00 90.06 93 GLY A C 1
ATOM 666 O O . GLY A 1 93 ? -13.929 -3.588 7.427 1.00 90.06 93 GLY A O 1
ATOM 667 N N . PRO A 1 94 ? -15.487 -3.699 5.835 1.00 95.50 94 PRO A N 1
ATOM 668 C CA . PRO A 1 94 ? -15.346 -5.148 5.636 1.00 95.50 94 PRO A CA 1
ATOM 669 C C . PRO A 1 94 ? -14.095 -5.602 4.863 1.00 95.50 94 PRO A C 1
ATOM 671 O O . PRO A 1 94 ? -13.887 -6.808 4.740 1.00 95.50 94 PRO A O 1
ATOM 674 N N . TYR A 1 95 ? -13.289 -4.681 4.322 1.00 96.62 95 TYR A N 1
ATOM 675 C CA . TYR A 1 95 ? -12.050 -4.992 3.590 1.00 96.62 95 TYR A CA 1
ATOM 676 C C . TYR A 1 95 ? -10.817 -4.302 4.196 1.00 96.62 95 TYR A C 1
ATOM 678 O O . TYR A 1 95 ? -9.832 -4.081 3.491 1.00 96.62 95 TYR A O 1
ATOM 686 N N . SER A 1 96 ? -10.874 -3.918 5.475 1.00 96.31 96 SER A N 1
ATOM 687 C CA . SER A 1 96 ? -9.728 -3.343 6.182 1.00 96.31 96 SER A CA 1
ATOM 688 C C . SER A 1 96 ? -8.688 -4.400 6.543 1.00 96.31 96 SER A C 1
ATOM 690 O O . SER A 1 96 ? -9.028 -5.537 6.872 1.00 96.31 96 SER A O 1
ATOM 692 N N . VAL A 1 97 ? -7.433 -3.972 6.558 1.00 97.62 97 VAL A N 1
ATOM 693 C CA . VAL A 1 97 ? -6.308 -4.611 7.244 1.00 97.62 97 VAL A CA 1
ATOM 694 C C . VAL A 1 97 ? -5.831 -3.606 8.288 1.00 97.62 97 VAL A C 1
ATOM 696 O O . VAL A 1 97 ? -5.619 -2.446 7.933 1.00 97.62 97 VAL A O 1
ATOM 699 N N . SER A 1 98 ? -5.728 -3.998 9.557 1.00 97.19 98 SER A N 1
ATOM 700 C CA . SER A 1 98 ? -5.340 -3.049 10.612 1.00 97.19 98 SER A CA 1
ATOM 701 C C . SER A 1 98 ? -3.838 -2.736 10.586 1.00 97.19 98 SER A C 1
ATOM 703 O O . SER A 1 98 ? -3.059 -3.439 9.938 1.00 97.19 98 SER A O 1
ATOM 705 N N . THR A 1 99 ? -3.414 -1.681 11.283 1.00 97.38 99 THR A N 1
ATOM 706 C CA . THR A 1 99 ? -1.986 -1.364 11.439 1.00 97.38 99 THR A CA 1
ATOM 707 C C . THR A 1 99 ? -1.262 -2.470 12.200 1.00 97.38 99 THR A C 1
ATOM 709 O O . THR A 1 99 ? -0.196 -2.881 11.761 1.00 97.38 99 THR A O 1
ATOM 712 N N . GLU A 1 100 ? -1.878 -3.064 13.228 1.00 97.25 100 GLU A N 1
ATOM 713 C CA . GLU A 1 100 ? -1.308 -4.192 13.972 1.00 97.25 100 GLU A CA 1
ATOM 714 C C . GLU A 1 100 ? -1.075 -5.402 13.054 1.00 97.25 100 GLU A C 1
ATOM 716 O O . GLU A 1 100 ? -0.048 -6.074 13.139 1.00 97.25 100 GLU A O 1
ATOM 721 N N . GLU A 1 101 ? -2.020 -5.675 12.146 1.00 97.06 101 GLU A N 1
ATOM 722 C CA . GLU A 1 101 ? -1.891 -6.742 11.151 1.00 97.06 101 GLU A CA 1
ATOM 723 C C . GLU A 1 101 ? -0.792 -6.468 10.115 1.00 97.06 101 GLU A C 1
ATOM 725 O O . GLU A 1 101 ? -0.202 -7.422 9.611 1.00 97.06 101 GLU A O 1
ATOM 730 N N . LEU A 1 102 ? -0.523 -5.199 9.786 1.00 97.19 102 LEU A N 1
ATOM 731 C CA . LEU A 1 102 ? 0.563 -4.793 8.886 1.00 97.19 102 LEU A CA 1
ATOM 732 C C . LEU A 1 102 ? 1.927 -4.845 9.586 1.00 97.19 102 LEU A C 1
ATOM 734 O O . LEU A 1 102 ? 2.865 -5.412 9.035 1.00 97.19 102 LEU A O 1
ATOM 738 N N . ASN A 1 103 ? 2.011 -4.334 10.814 1.00 96.25 103 ASN A N 1
ATOM 739 C CA . ASN A 1 103 ? 3.208 -4.330 11.661 1.00 96.25 103 ASN A CA 1
ATOM 740 C C . ASN A 1 103 ? 3.657 -5.745 12.066 1.00 96.25 103 ASN A C 1
ATOM 742 O O . ASN A 1 103 ? 4.826 -5.979 12.362 1.00 96.25 103 ASN A O 1
ATOM 746 N N . ALA A 1 104 ? 2.735 -6.713 12.076 1.00 96.12 104 ALA A N 1
ATOM 747 C CA . ALA A 1 104 ? 3.046 -8.123 12.298 1.00 96.12 104 ALA A CA 1
ATOM 748 C C . ALA A 1 104 ? 3.754 -8.801 11.102 1.00 96.12 104 ALA A C 1
ATOM 750 O O . ALA A 1 104 ? 4.228 -9.933 11.237 1.00 96.12 104 ALA A O 1
ATOM 751 N N . LEU A 1 105 ? 3.821 -8.151 9.933 1.00 94.44 105 LEU A N 1
ATOM 752 C CA . LEU A 1 105 ? 4.508 -8.659 8.743 1.00 94.44 105 LEU A CA 1
ATOM 753 C C . LEU A 1 105 ? 5.978 -8.229 8.734 1.00 94.44 105 LEU A C 1
ATOM 755 O O . LEU A 1 105 ? 6.326 -7.125 9.135 1.00 94.44 105 LEU A O 1
ATOM 759 N N . SER A 1 106 ? 6.865 -9.086 8.224 1.00 92.38 106 SER A N 1
ATOM 760 C CA . SER A 1 106 ? 8.294 -8.747 8.123 1.00 92.38 106 SER A CA 1
ATOM 761 C C . SER A 1 106 ? 8.610 -7.839 6.928 1.00 92.38 106 SER A C 1
ATOM 763 O O . SER A 1 106 ? 9.415 -6.914 7.040 1.00 92.38 106 SER A O 1
ATOM 765 N N . ALA A 1 107 ? 8.001 -8.117 5.775 1.00 95.56 107 ALA A N 1
ATOM 766 C CA . ALA A 1 107 ? 8.117 -7.335 4.550 1.00 95.56 107 ALA A CA 1
ATOM 767 C C . ALA A 1 107 ? 7.018 -7.745 3.558 1.00 95.56 107 ALA A C 1
ATOM 769 O O . ALA A 1 107 ? 6.453 -8.829 3.666 1.00 95.56 107 ALA A O 1
ATOM 770 N N . PHE A 1 108 ? 6.787 -6.906 2.554 1.00 95.88 108 PHE A N 1
ATOM 771 C CA . PHE A 1 108 ? 6.188 -7.278 1.280 1.00 95.88 108 PHE A CA 1
ATOM 772 C C . PHE A 1 108 ? 7.295 -7.450 0.241 1.00 95.88 108 PHE A C 1
ATOM 774 O O . PHE A 1 108 ? 8.184 -6.603 0.135 1.00 95.88 108 PHE A O 1
ATOM 781 N N . HIS A 1 109 ? 7.237 -8.519 -0.543 1.00 92.88 109 HIS A N 1
ATOM 782 C CA . HIS A 1 109 ? 8.232 -8.869 -1.548 1.00 92.88 109 HIS A CA 1
ATOM 783 C C . HIS A 1 109 ? 7.762 -8.509 -2.959 1.00 92.88 109 HIS A C 1
ATOM 785 O O . HIS A 1 109 ? 6.714 -8.960 -3.428 1.00 92.88 109 HIS A O 1
ATOM 791 N N . VAL A 1 110 ? 8.579 -7.723 -3.660 1.00 87.56 110 VAL A N 1
ATOM 792 C CA . VAL A 1 110 ? 8.382 -7.374 -5.070 1.00 87.56 110 VAL A CA 1
ATOM 793 C C . VAL A 1 110 ? 9.264 -8.291 -5.912 1.00 87.56 110 VAL A C 1
ATOM 795 O O . VAL A 1 110 ? 10.403 -8.587 -5.552 1.00 87.56 110 VAL A O 1
ATOM 798 N N . SER A 1 111 ? 8.753 -8.810 -7.026 1.00 80.12 111 SER A N 1
ATOM 799 C CA . SER A 1 111 ? 9.484 -9.782 -7.846 1.00 80.12 111 SER A CA 1
ATOM 800 C C . SER A 1 111 ? 9.131 -9.660 -9.321 1.00 80.12 111 SER A C 1
ATOM 802 O O . SER A 1 111 ? 7.998 -9.361 -9.675 1.00 80.12 111 SER A O 1
ATOM 804 N N . GLY A 1 112 ? 10.112 -9.921 -10.189 1.00 70.62 112 GLY A N 1
ATOM 805 C CA . GLY A 1 112 ? 9.921 -9.967 -11.644 1.00 70.62 112 GLY A CA 1
ATOM 806 C C . GLY A 1 112 ? 9.894 -8.614 -12.366 1.00 70.62 112 GLY A C 1
ATOM 807 O O . GLY A 1 112 ? 9.751 -8.602 -13.585 1.00 70.62 112 GLY A O 1
ATOM 808 N N . MET A 1 113 ? 10.066 -7.493 -11.659 1.00 73.19 113 MET A N 1
ATOM 809 C CA . MET A 1 113 ? 9.980 -6.141 -12.223 1.00 73.19 113 MET A CA 1
ATOM 810 C C . MET A 1 113 ? 11.318 -5.409 -12.065 1.00 73.19 113 MET A C 1
ATOM 812 O O . MET A 1 113 ? 11.876 -5.357 -10.970 1.00 73.19 113 MET A O 1
ATOM 816 N N . MET A 1 114 ? 11.852 -4.858 -13.160 1.00 71.81 114 MET A N 1
ATOM 817 C CA . MET A 1 114 ? 12.994 -3.939 -13.084 1.00 71.81 114 MET A CA 1
ATOM 818 C C . MET A 1 114 ? 12.539 -2.565 -12.583 1.00 71.81 114 MET A C 1
ATOM 820 O O . MET A 1 114 ? 11.386 -2.185 -12.767 1.00 71.81 114 MET A O 1
ATOM 824 N N . ASN A 1 115 ? 13.468 -1.817 -11.986 1.00 74.06 115 ASN A N 1
ATOM 825 C CA . ASN A 1 115 ? 13.252 -0.471 -11.442 1.00 74.06 115 ASN A CA 1
ATOM 826 C C . ASN A 1 115 ? 12.234 -0.393 -10.286 1.00 74.06 115 ASN A C 1
ATOM 828 O O . ASN A 1 115 ? 11.655 0.661 -10.042 1.00 74.06 115 ASN A O 1
ATOM 832 N N . MET A 1 116 ? 12.038 -1.491 -9.549 1.00 78.69 116 MET A N 1
ATOM 833 C CA . MET A 1 116 ? 11.270 -1.508 -8.302 1.00 78.69 116 MET A CA 1
ATOM 834 C C . MET A 1 116 ? 12.141 -1.963 -7.120 1.00 78.69 116 MET A C 1
ATOM 836 O O . MET A 1 116 ? 13.052 -2.775 -7.318 1.00 78.69 116 MET A O 1
ATOM 840 N N . PRO A 1 117 ? 11.885 -1.466 -5.895 1.00 84.44 117 PRO A N 1
ATOM 841 C CA . PRO A 1 117 ? 12.497 -2.010 -4.683 1.00 84.44 117 PRO A CA 1
ATOM 842 C C . PRO A 1 117 ? 12.153 -3.498 -4.567 1.00 84.44 117 PRO A C 1
ATOM 844 O O . PRO A 1 117 ? 11.038 -3.889 -4.886 1.00 84.44 117 PRO A O 1
ATOM 847 N N . GLY A 1 118 ? 13.086 -4.334 -4.111 1.00 88.00 118 GLY A N 1
ATOM 848 C CA . GLY A 1 118 ? 12.863 -5.773 -3.931 1.00 88.00 118 GLY A CA 1
ATOM 849 C C . GLY A 1 118 ? 11.980 -6.114 -2.725 1.00 88.00 118 GLY A C 1
ATOM 850 O O . GLY A 1 118 ? 11.338 -7.165 -2.707 1.00 88.00 118 GLY A O 1
ATOM 851 N N . SER A 1 119 ? 11.910 -5.232 -1.724 1.00 92.94 119 SER A N 1
ATOM 852 C CA . SER A 1 119 ? 10.949 -5.358 -0.627 1.00 92.94 119 SER A CA 1
ATOM 853 C C . SER A 1 119 ? 10.535 -4.019 -0.020 1.00 92.94 119 SER A C 1
ATOM 855 O O . SER A 1 119 ? 11.267 -3.032 -0.120 1.00 92.94 119 SER A O 1
ATOM 857 N N . ILE A 1 120 ? 9.390 -4.028 0.663 1.00 94.38 120 ILE A N 1
ATOM 858 C CA . ILE A 1 120 ? 8.820 -2.903 1.413 1.00 94.38 120 ILE A CA 1
ATOM 859 C C . ILE A 1 120 ? 8.489 -3.390 2.828 1.00 94.38 120 ILE A C 1
ATOM 861 O O . ILE A 1 120 ? 7.726 -4.342 2.970 1.00 94.38 120 ILE A O 1
ATOM 865 N N . THR A 1 121 ? 9.021 -2.754 3.866 1.00 96.75 121 THR A N 1
ATOM 866 C CA . THR A 1 121 ? 8.596 -2.974 5.263 1.00 96.75 121 THR A CA 1
ATOM 867 C C . THR A 1 121 ? 7.806 -1.753 5.737 1.00 96.75 121 THR A C 1
ATOM 869 O O . THR A 1 121 ? 8.090 -0.639 5.301 1.00 96.75 121 THR A O 1
ATOM 872 N N . LEU A 1 122 ? 6.802 -1.958 6.591 1.00 97.44 122 LEU A N 1
ATOM 873 C CA . LEU A 1 122 ? 6.000 -0.893 7.198 1.00 97.44 122 LEU A CA 1
ATOM 874 C C . LEU A 1 122 ? 6.194 -0.920 8.719 1.00 97.44 122 LEU A C 1
ATOM 876 O O . LEU A 1 122 ? 6.195 -2.002 9.303 1.00 97.44 122 LEU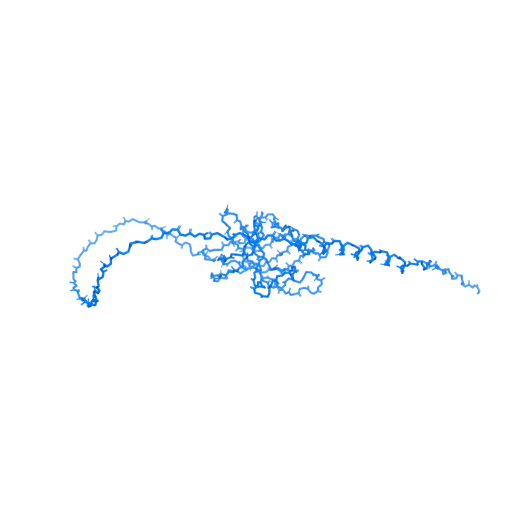 A O 1
ATOM 880 N N . ASP A 1 123 ? 6.321 0.252 9.334 1.00 97.62 123 ASP A N 1
ATOM 881 C CA . ASP A 1 123 ? 6.290 0.445 10.790 1.00 97.62 123 ASP A CA 1
ATOM 882 C C . ASP A 1 123 ? 5.318 1.594 11.085 1.00 97.62 123 ASP A C 1
ATOM 884 O O . ASP A 1 123 ? 5.632 2.761 10.850 1.00 97.62 123 ASP A O 1
ATOM 888 N N . LEU A 1 124 ? 4.087 1.256 11.478 1.00 97.62 124 LEU A N 1
ATOM 889 C CA . LEU A 1 124 ? 2.957 2.179 11.616 1.00 97.62 124 LEU A CA 1
ATOM 890 C C . LEU A 1 124 ? 2.541 2.314 13.082 1.00 97.62 124 LEU A C 1
ATOM 892 O O . LEU A 1 124 ? 2.402 1.327 13.796 1.00 97.62 124 LEU A O 1
ATOM 896 N N . ASN A 1 125 ? 2.238 3.523 13.545 1.00 97.56 125 ASN A N 1
ATOM 897 C CA . ASN A 1 125 ? 1.675 3.700 14.877 1.00 97.56 125 ASN A CA 1
ATOM 898 C C . ASN A 1 125 ? 0.189 3.300 14.913 1.00 97.56 125 ASN A C 1
ATOM 900 O O . ASN A 1 125 ? -0.628 3.897 14.214 1.00 97.56 125 ASN A O 1
ATOM 904 N N . ASP A 1 126 ? -0.183 2.372 15.797 1.00 94.50 126 ASP A N 1
ATOM 905 C CA . ASP A 1 126 ? -1.559 1.849 15.871 1.00 94.50 126 ASP A CA 1
ATOM 906 C C . ASP A 1 126 ? -2.627 2.866 16.316 1.00 94.50 126 ASP A C 1
ATOM 908 O O . ASP A 1 126 ? -3.822 2.646 16.130 1.00 94.50 126 ASP A O 1
ATOM 912 N N . GLN A 1 127 ? -2.226 3.998 16.903 1.00 92.00 127 GLN A N 1
ATOM 913 C CA . GLN A 1 127 ? -3.156 5.030 17.374 1.00 92.00 127 GLN A CA 1
ATOM 914 C C . GLN A 1 127 ? -3.307 6.196 16.394 1.00 92.00 127 GLN A C 1
ATOM 916 O O . GLN A 1 127 ? -4.402 6.746 16.272 1.00 92.00 127 GLN A O 1
ATOM 921 N N . SER A 1 128 ? -2.226 6.606 15.722 1.00 95.12 128 SER A N 1
ATOM 922 C CA . SER A 1 128 ? -2.235 7.746 14.793 1.00 95.12 128 SER A CA 1
ATOM 923 C C . SER A 1 128 ? -2.228 7.354 13.316 1.00 95.12 128 SER A C 1
ATOM 925 O O . SER A 1 128 ? -2.512 8.204 12.475 1.00 95.12 128 SER A O 1
ATOM 927 N N . GLY A 1 129 ? -1.876 6.110 12.985 1.00 96.44 129 GLY A N 1
ATOM 928 C CA . GLY A 1 129 ? -1.645 5.642 11.618 1.00 96.44 129 GLY A CA 1
ATOM 929 C C . GLY A 1 129 ? -0.348 6.152 10.975 1.00 96.44 129 GLY A C 1
ATOM 930 O O . GLY A 1 129 ? 0.014 5.664 9.908 1.00 96.44 129 GLY A O 1
ATOM 931 N N . ALA A 1 130 ? 0.354 7.109 11.589 1.00 97.12 130 ALA A N 1
ATOM 932 C CA . ALA A 1 130 ? 1.606 7.660 11.072 1.00 97.12 130 ALA A CA 1
ATOM 933 C C . ALA A 1 130 ? 2.784 6.708 11.328 1.00 97.12 130 ALA A C 1
ATOM 935 O O . ALA A 1 130 ? 2.835 6.048 12.368 1.00 97.12 130 ALA A O 1
ATOM 936 N N . GLY A 1 131 ? 3.746 6.658 10.412 1.00 95.88 131 GLY A N 1
ATOM 937 C CA . GLY A 1 131 ? 4.851 5.709 10.467 1.00 95.88 131 GLY A CA 1
ATOM 938 C C . GLY A 1 131 ? 5.820 5.834 9.296 1.00 95.88 131 GLY A C 1
ATOM 939 O O . GLY A 1 131 ? 5.901 6.886 8.661 1.00 95.88 131 GLY A O 1
ATOM 940 N N . THR A 1 132 ? 6.547 4.757 8.999 1.00 95.38 132 THR A N 1
ATOM 941 C CA . THR A 1 132 ? 7.486 4.692 7.872 1.00 95.38 132 THR A CA 1
ATOM 942 C C . THR A 1 132 ? 7.208 3.528 6.922 1.00 95.38 132 THR A C 1
ATOM 944 O O . THR A 1 132 ? 6.683 2.477 7.298 1.00 95.38 132 THR A O 1
ATOM 947 N N . ALA A 1 133 ? 7.590 3.731 5.662 1.00 93.88 133 ALA A N 1
ATOM 948 C CA . ALA A 1 133 ? 7.749 2.698 4.651 1.00 93.88 133 ALA A CA 1
ATOM 949 C C . ALA A 1 133 ? 9.232 2.602 4.257 1.00 93.88 133 ALA A C 1
ATOM 951 O O . ALA A 1 133 ? 9.794 3.540 3.687 1.00 93.88 133 ALA A O 1
ATOM 952 N N . ASP A 1 134 ? 9.855 1.464 4.564 1.00 93.19 134 ASP A N 1
ATOM 953 C CA . ASP A 1 134 ? 11.250 1.162 4.250 1.00 93.19 134 ASP A CA 1
ATOM 954 C C . ASP A 1 134 ? 11.345 0.347 2.958 1.00 93.19 134 ASP A C 1
ATOM 956 O O . ASP A 1 134 ? 11.013 -0.842 2.911 1.00 93.19 134 ASP A O 1
ATOM 960 N N . PHE A 1 135 ? 11.859 0.983 1.912 1.00 90.94 135 PHE A N 1
ATOM 961 C CA . PHE A 1 135 ? 12.132 0.383 0.614 1.00 90.94 135 PHE A CA 1
ATOM 962 C C . PHE A 1 135 ? 13.558 -0.170 0.580 1.00 90.94 135 PHE A C 1
ATOM 964 O O . PHE A 1 135 ? 14.517 0.529 0.919 1.00 90.94 135 PHE A O 1
ATOM 971 N N . ARG A 1 136 ? 13.717 -1.428 0.155 1.00 89.88 136 ARG A N 1
ATOM 972 C CA . ARG A 1 136 ? 15.028 -2.081 0.004 1.00 89.88 136 ARG A CA 1
ATOM 973 C C . ARG A 1 136 ? 15.200 -2.621 -1.406 1.00 89.88 136 ARG A C 1
ATOM 975 O O . ARG A 1 136 ? 14.381 -3.408 -1.875 1.00 89.88 136 ARG A O 1
ATOM 982 N N . GLY A 1 137 ? 16.296 -2.261 -2.058 1.00 85.44 137 GLY A N 1
ATOM 983 C CA . GLY A 1 137 ? 16.661 -2.716 -3.396 1.00 85.44 137 GLY A CA 1
ATOM 984 C C . GLY A 1 137 ? 18.119 -2.368 -3.712 1.00 85.44 137 GLY A C 1
ATOM 985 O O . GLY A 1 137 ? 18.943 -2.304 -2.803 1.00 85.44 137 GLY A O 1
ATOM 986 N N . PRO A 1 138 ? 18.459 -2.126 -4.988 1.00 79.38 138 PRO A N 1
ATOM 987 C CA . PRO A 1 138 ? 19.635 -1.337 -5.359 1.00 79.38 138 PRO A CA 1
ATOM 988 C C . PRO A 1 138 ? 19.665 0.032 -4.654 1.00 79.38 138 PRO A C 1
ATOM 990 O O . PRO A 1 138 ? 18.624 0.520 -4.216 1.00 79.38 138 PRO A O 1
ATOM 993 N N . ASP A 1 139 ? 20.830 0.684 -4.595 1.00 75.94 139 ASP A N 1
ATOM 994 C CA . ASP A 1 139 ? 21.017 1.942 -3.847 1.00 75.94 139 ASP A CA 1
ATOM 995 C C . ASP A 1 139 ? 20.040 3.059 -4.270 1.00 75.94 139 ASP A C 1
ATOM 997 O O . ASP A 1 139 ? 19.468 3.730 -3.419 1.00 75.94 139 ASP A O 1
ATOM 1001 N N . TYR A 1 140 ? 19.769 3.199 -5.575 1.00 73.38 140 TYR A N 1
ATOM 1002 C CA . TYR A 1 140 ? 18.816 4.176 -6.135 1.00 73.38 140 TYR A CA 1
ATOM 1003 C C . TYR A 1 140 ? 17.330 3.811 -5.915 1.00 73.38 140 TYR A C 1
ATOM 1005 O O . TYR A 1 140 ? 16.442 4.605 -6.211 1.00 73.38 140 TYR A O 1
ATOM 1013 N N . LEU A 1 141 ? 17.052 2.609 -5.395 1.00 76.50 141 LEU A N 1
ATOM 1014 C CA . LEU A 1 141 ? 15.714 2.097 -5.062 1.00 76.50 141 LEU A CA 1
ATOM 1015 C C . LEU A 1 141 ? 15.572 1.776 -3.566 1.00 76.50 141 LEU A C 1
ATOM 1017 O O . LEU A 1 141 ? 14.669 1.035 -3.175 1.00 76.50 141 LEU A O 1
ATOM 1021 N N . SER A 1 142 ? 16.467 2.305 -2.732 1.00 86.12 142 SER A N 1
ATOM 1022 C CA . SER A 1 142 ? 16.457 2.098 -1.285 1.00 86.12 142 SER A CA 1
ATOM 1023 C C . SER A 1 142 ? 16.252 3.415 -0.550 1.00 86.12 142 SER A C 1
ATOM 1025 O O . SER A 1 142 ? 16.824 4.436 -0.919 1.00 86.12 142 SER A O 1
ATOM 1027 N N . GLY A 1 143 ? 15.452 3.395 0.512 1.00 88.19 143 GLY A N 1
ATOM 1028 C CA . GLY A 1 143 ? 15.172 4.586 1.307 1.00 88.19 143 GLY A CA 1
ATOM 1029 C C . GLY A 1 143 ? 14.017 4.380 2.278 1.00 88.19 143 GLY A C 1
ATOM 1030 O O . GLY A 1 143 ? 13.238 3.442 2.136 1.00 88.19 143 GLY A O 1
ATOM 1031 N N . SER A 1 144 ? 13.910 5.280 3.251 1.00 90.56 144 SER A N 1
ATOM 1032 C CA . SER A 1 144 ? 12.784 5.340 4.185 1.00 90.56 144 SER A CA 1
ATOM 1033 C C . SER A 1 144 ? 11.921 6.554 3.860 1.00 90.56 144 SER A C 1
ATOM 1035 O O . SER A 1 144 ? 12.449 7.615 3.507 1.00 90.56 144 SER A O 1
ATOM 1037 N N . MET A 1 145 ? 10.602 6.411 3.961 1.00 89.00 145 MET A N 1
ATOM 1038 C CA . MET A 1 145 ? 9.650 7.502 3.761 1.00 89.00 145 MET A CA 1
ATOM 1039 C C . MET A 1 145 ? 8.591 7.526 4.849 1.00 89.00 145 MET A C 1
ATOM 1041 O O . MET A 1 145 ? 8.072 6.478 5.221 1.00 89.00 145 MET A O 1
ATOM 1045 N N . ASN A 1 146 ? 8.231 8.727 5.300 1.00 93.25 146 ASN A N 1
ATOM 1046 C CA . ASN A 1 146 ? 7.103 8.917 6.203 1.00 93.25 146 ASN A CA 1
ATOM 1047 C C . ASN A 1 146 ? 5.791 8.633 5.463 1.00 93.25 146 ASN A C 1
ATOM 1049 O O . ASN A 1 146 ? 5.604 9.067 4.318 1.00 93.25 146 ASN A O 1
ATOM 1053 N N . VAL A 1 147 ? 4.902 7.897 6.120 1.00 95.31 147 VAL A N 1
ATOM 1054 C CA . VAL A 1 147 ? 3.587 7.530 5.601 1.00 95.31 147 VAL A CA 1
ATOM 1055 C C . VAL A 1 147 ? 2.521 7.637 6.683 1.00 95.31 147 VAL A C 1
ATOM 1057 O O . VAL A 1 147 ? 2.774 7.337 7.849 1.00 95.31 147 VAL A O 1
ATOM 1060 N N . THR A 1 148 ? 1.293 7.942 6.271 1.00 97.06 148 THR A N 1
ATOM 1061 C CA . THR A 1 148 ? 0.107 7.876 7.127 1.00 97.06 148 THR A CA 1
ATOM 1062 C C . THR A 1 148 ? -0.903 6.869 6.579 1.00 97.06 148 THR A C 1
ATOM 1064 O O . THR A 1 148 ? -1.296 6.906 5.408 1.00 97.06 148 THR A O 1
ATOM 1067 N N . TYR A 1 149 ? -1.341 5.962 7.451 1.00 97.94 149 TYR A N 1
ATOM 1068 C CA . TYR A 1 149 ? -2.445 5.034 7.234 1.00 97.94 149 TYR A CA 1
ATOM 1069 C C . TYR A 1 149 ? -3.804 5.731 7.402 1.00 97.94 149 TYR A C 1
ATOM 1071 O O . TYR A 1 149 ? -4.051 6.442 8.377 1.00 97.94 149 TYR A O 1
ATOM 1079 N N . TYR A 1 150 ? -4.732 5.442 6.492 1.00 97.06 150 TYR A N 1
ATOM 1080 C CA . TYR A 1 150 ? -6.109 5.914 6.504 1.00 97.06 150 TYR A CA 1
ATOM 1081 C C . TYR A 1 150 ? -7.094 4.753 6.334 1.00 97.06 150 TYR A C 1
ATOM 1083 O O . TYR A 1 150 ? -7.041 3.988 5.369 1.00 97.06 150 TYR A O 1
ATOM 1091 N N . SER A 1 151 ? -8.076 4.689 7.236 1.00 96.62 151 SER A N 1
ATOM 1092 C CA . SER A 1 151 ? -9.316 3.939 7.021 1.00 96.62 151 SER A CA 1
ATOM 1093 C C . SER A 1 151 ? -10.232 4.745 6.095 1.00 96.62 151 SER A C 1
ATOM 1095 O O . SER A 1 151 ? -10.795 5.761 6.509 1.00 96.62 151 SER A O 1
ATOM 1097 N N . ILE A 1 152 ? -10.422 4.278 4.864 1.00 96.50 152 ILE A N 1
ATOM 1098 C CA . ILE A 1 152 ? -11.249 4.931 3.840 1.00 96.50 152 ILE A CA 1
ATOM 1099 C C . ILE A 1 152 ? -12.576 4.194 3.595 1.00 96.50 152 ILE A C 1
ATOM 1101 O O . ILE A 1 152 ? -12.697 3.005 3.907 1.00 96.50 152 ILE A O 1
ATOM 1105 N N . PRO A 1 153 ? -13.596 4.853 3.004 1.00 97.19 153 PRO A N 1
ATOM 1106 C CA . PRO A 1 153 ? -14.767 4.165 2.467 1.00 97.19 153 PRO A CA 1
ATOM 1107 C C . PRO A 1 153 ? -14.372 3.079 1.460 1.00 97.19 153 PRO A C 1
ATOM 1109 O O . PRO A 1 153 ? -13.371 3.213 0.753 1.00 97.19 153 PRO A O 1
ATOM 1112 N N . THR A 1 154 ? -15.177 2.014 1.367 1.00 97.56 154 THR A N 1
ATOM 1113 C CA . THR A 1 154 ? -14.849 0.852 0.527 1.00 97.56 154 THR A CA 1
ATOM 1114 C C . THR A 1 154 ? -14.697 1.272 -0.932 1.00 97.56 154 THR A C 1
ATOM 1116 O O . THR A 1 154 ? -15.679 1.560 -1.617 1.00 97.56 154 THR A O 1
ATOM 1119 N N . THR A 1 155 ? -13.457 1.258 -1.405 1.00 96.94 155 THR A N 1
ATOM 1120 C CA . THR A 1 155 ? -13.054 1.738 -2.727 1.00 96.94 155 THR A CA 1
ATOM 1121 C C . THR A 1 155 ? -12.677 0.549 -3.601 1.00 96.94 155 THR A C 1
ATOM 1123 O O . THR A 1 155 ? -12.216 -0.475 -3.100 1.00 96.94 155 THR A O 1
ATOM 1126 N N . SER A 1 156 ? -12.924 0.642 -4.909 1.00 98.12 156 SER A N 1
ATOM 1127 C CA . SER A 1 156 ? -12.533 -0.397 -5.869 1.00 98.12 156 SER A CA 1
ATOM 1128 C C . SER A 1 156 ? -11.315 0.068 -6.658 1.00 98.12 156 SER A C 1
ATOM 1130 O O . SER A 1 156 ? -11.403 1.068 -7.362 1.00 98.12 156 SER A O 1
ATOM 1132 N N . ILE A 1 157 ? -10.208 -0.665 -6.555 1.00 97.81 157 ILE A N 1
ATOM 1133 C CA . ILE A 1 157 ? -8.955 -0.400 -7.280 1.00 97.81 157 ILE A CA 1
ATOM 1134 C C . ILE A 1 157 ? -8.699 -1.505 -8.308 1.00 97.81 157 ILE A C 1
ATOM 1136 O O . ILE A 1 157 ? -9.164 -2.639 -8.137 1.00 97.81 157 ILE A O 1
ATOM 1140 N N . ARG A 1 158 ? -7.959 -1.197 -9.377 1.00 97.44 158 ARG A N 1
ATOM 1141 C CA . ARG A 1 158 ? -7.461 -2.197 -10.332 1.00 97.44 158 ARG A CA 1
ATOM 1142 C C . ARG A 1 158 ? -6.033 -2.579 -9.967 1.00 97.44 158 ARG A C 1
ATOM 1144 O O . ARG A 1 158 ? -5.238 -1.708 -9.631 1.00 97.44 158 ARG A O 1
ATOM 1151 N N . ILE A 1 159 ? -5.721 -3.871 -10.036 1.00 95.81 159 ILE A N 1
ATOM 1152 C CA . ILE A 1 159 ? -4.384 -4.393 -9.744 1.00 95.81 159 ILE A CA 1
ATOM 1153 C C . ILE A 1 159 ? -3.919 -5.412 -10.786 1.00 95.81 159 ILE A C 1
ATOM 1155 O O . ILE A 1 159 ? -4.717 -6.239 -11.236 1.00 95.81 159 ILE A O 1
ATOM 1159 N N . PHE A 1 160 ? -2.626 -5.401 -11.108 1.00 93.81 160 PHE A N 1
ATOM 1160 C CA . PHE A 1 160 ? -1.928 -6.524 -11.731 1.00 93.81 160 PHE A CA 1
ATOM 1161 C C . PHE A 1 160 ? -1.726 -7.606 -10.667 1.00 93.81 160 PHE A C 1
ATOM 1163 O O . PHE A 1 160 ? -1.039 -7.383 -9.673 1.00 93.81 160 PHE A O 1
ATOM 1170 N N . GLY A 1 161 ? -2.357 -8.772 -10.836 1.00 93.31 161 GLY A N 1
ATOM 1171 C CA . GLY A 1 161 ? -2.297 -9.839 -9.834 1.00 93.31 161 GLY A CA 1
ATOM 1172 C C . GLY A 1 161 ? -0.913 -10.489 -9.721 1.00 93.31 161 GLY A C 1
ATOM 1173 O O . GLY A 1 161 ? -0.364 -10.937 -10.727 1.00 93.31 161 GLY A O 1
ATOM 1174 N N . ALA A 1 162 ? -0.393 -10.646 -8.500 1.00 90.62 162 ALA A N 1
ATOM 1175 C CA . ALA A 1 162 ? 1.001 -11.048 -8.247 1.00 90.62 162 ALA A CA 1
ATOM 1176 C C . ALA A 1 162 ? 1.416 -12.403 -8.865 1.00 90.62 162 ALA A C 1
ATOM 1178 O O . ALA A 1 162 ? 2.584 -12.633 -9.158 1.00 90.62 162 ALA A O 1
ATOM 1179 N N . LYS A 1 163 ? 0.461 -13.323 -9.071 1.00 87.69 163 LYS A N 1
ATOM 1180 C CA . LYS A 1 163 ? 0.724 -14.679 -9.594 1.00 87.69 163 LYS A CA 1
ATOM 1181 C C . LYS A 1 163 ? 0.799 -14.769 -11.122 1.00 87.69 163 LYS A C 1
ATOM 1183 O O . LYS A 1 163 ? 1.402 -15.706 -11.635 1.00 87.69 163 LYS A O 1
ATOM 1188 N N . ASN A 1 164 ? 0.119 -13.884 -11.852 1.00 87.44 164 ASN A N 1
ATOM 1189 C CA . ASN A 1 164 ? -0.088 -14.044 -13.298 1.00 87.44 164 ASN A CA 1
ATOM 1190 C C . ASN A 1 164 ? -0.204 -12.726 -14.083 1.00 87.44 164 ASN A C 1
ATOM 1192 O O . ASN A 1 164 ? -0.566 -12.766 -15.258 1.00 87.44 164 ASN A O 1
ATOM 1196 N N . HIS A 1 165 ? 0.042 -11.582 -13.438 1.00 87.94 165 HIS A N 1
ATOM 1197 C CA . HIS A 1 165 ? -0.072 -10.227 -13.993 1.00 87.94 165 HIS A CA 1
ATOM 1198 C C . HIS A 1 165 ? -1.411 -9.935 -14.695 1.00 87.94 165 HIS A C 1
ATOM 1200 O O . HIS A 1 165 ? -1.520 -9.010 -15.490 1.00 87.94 165 HIS A O 1
ATOM 1206 N N . SER A 1 166 ? -2.467 -10.702 -14.401 1.00 92.56 166 SER A N 1
ATOM 1207 C CA . SER A 1 166 ? -3.797 -10.432 -14.945 1.00 92.56 166 SER A CA 1
ATOM 1208 C C . SER A 1 166 ? -4.446 -9.293 -14.170 1.00 92.56 166 SER A C 1
ATOM 1210 O O . SER A 1 166 ? -4.477 -9.322 -12.935 1.00 92.56 166 SER A O 1
ATOM 1212 N N . ILE A 1 167 ? -5.000 -8.318 -14.890 1.00 95.62 167 ILE A N 1
ATOM 1213 C CA . ILE A 1 167 ? -5.709 -7.193 -14.279 1.00 95.62 167 ILE A CA 1
ATOM 1214 C C . ILE A 1 167 ? -6.991 -7.694 -13.616 1.00 95.62 167 ILE A C 1
ATOM 1216 O O . ILE A 1 167 ? -7.807 -8.387 -14.228 1.00 95.62 167 ILE A O 1
ATOM 1220 N N . ARG A 1 168 ? -7.191 -7.317 -12.352 1.00 96.38 168 ARG A N 1
ATOM 1221 C CA . ARG A 1 168 ? -8.414 -7.596 -11.593 1.00 96.38 168 ARG A CA 1
ATOM 1222 C C . ARG A 1 168 ? -8.795 -6.419 -10.708 1.00 96.38 168 ARG A C 1
ATOM 1224 O O . ARG A 1 168 ? -7.936 -5.685 -10.236 1.00 96.38 168 ARG A O 1
ATOM 1231 N N . THR A 1 169 ? -10.085 -6.276 -10.433 1.00 97.81 169 THR A N 1
ATOM 1232 C CA . THR A 1 169 ? -10.578 -5.325 -9.430 1.00 97.81 169 THR A CA 1
ATOM 1233 C C . THR A 1 169 ? -10.548 -5.961 -8.041 1.00 97.81 169 THR A C 1
ATOM 1235 O O . THR A 1 169 ? -10.955 -7.116 -7.877 1.00 97.81 169 THR A O 1
ATOM 1238 N N . VAL A 1 170 ? -10.112 -5.206 -7.034 1.00 97.81 170 VAL A N 1
ATOM 1239 C CA . VAL A 1 170 ? -10.274 -5.548 -5.611 1.00 97.81 170 VAL A CA 1
ATOM 1240 C C . VAL A 1 170 ? -10.946 -4.410 -4.860 1.00 97.81 170 VAL A C 1
ATOM 1242 O O . VAL A 1 170 ? -10.891 -3.257 -5.283 1.00 97.81 170 VAL A O 1
ATOM 1245 N N . LYS A 1 171 ? -11.602 -4.753 -3.750 1.00 97.88 171 LYS A N 1
ATOM 1246 C CA . LYS A 1 171 ? -12.159 -3.784 -2.809 1.00 97.88 171 LYS A CA 1
ATOM 1247 C C . LYS A 1 171 ? -11.195 -3.604 -1.649 1.00 97.88 171 LYS A C 1
ATOM 1249 O O . LYS A 1 171 ? -10.687 -4.596 -1.133 1.00 97.88 171 LYS A O 1
ATOM 1254 N N . VAL A 1 172 ? -10.982 -2.356 -1.259 1.00 98.31 172 VAL A N 1
ATOM 1255 C CA . VAL A 1 172 ? -10.057 -1.959 -0.197 1.00 98.31 172 VAL A CA 1
ATOM 1256 C C . VAL A 1 172 ? -10.724 -0.962 0.738 1.00 98.31 172 VAL A C 1
ATOM 1258 O O . VAL A 1 172 ? -11.614 -0.210 0.331 1.00 98.31 172 VAL A O 1
ATOM 1261 N N . ASN A 1 173 ? -10.274 -0.955 1.986 1.00 98.31 173 ASN A N 1
ATOM 1262 C CA . ASN A 1 173 ? -10.605 0.076 2.966 1.00 98.31 173 ASN A CA 1
ATOM 1263 C C . ASN A 1 173 ? -9.366 0.666 3.665 1.00 98.31 173 ASN A C 1
ATOM 1265 O O . ASN A 1 173 ? -9.500 1.623 4.420 1.00 98.31 173 ASN A O 1
ATOM 1269 N N . SER A 1 174 ? -8.183 0.106 3.418 1.00 98.19 174 SER A N 1
ATOM 1270 C CA . SER A 1 174 ? -6.923 0.521 4.027 1.00 98.19 174 SER A CA 1
ATOM 1271 C C . SER A 1 174 ? -6.050 1.179 2.967 1.00 98.19 174 SER A C 1
ATOM 1273 O O . SER A 1 174 ? -5.647 0.523 2.006 1.00 98.19 174 SER A O 1
ATOM 1275 N N . GLU A 1 175 ? -5.781 2.468 3.135 1.00 97.94 175 GLU A N 1
ATOM 1276 C CA . GLU A 1 175 ? -4.926 3.275 2.264 1.00 97.94 175 GLU A CA 1
ATOM 1277 C C . GLU A 1 175 ? -3.719 3.776 3.061 1.00 97.94 175 GLU A C 1
ATOM 1279 O O . GLU A 1 175 ? -3.856 4.160 4.216 1.00 97.94 175 GLU A O 1
ATOM 1284 N N . ILE A 1 176 ? -2.539 3.781 2.453 1.00 97.50 176 ILE A N 1
ATOM 1285 C CA . ILE A 1 176 ? -1.297 4.293 3.033 1.00 97.50 176 ILE A CA 1
ATOM 1286 C C . ILE A 1 176 ? -0.776 5.353 2.065 1.00 97.50 176 ILE A C 1
ATOM 1288 O O . ILE A 1 176 ? -0.524 5.055 0.894 1.00 97.50 176 ILE A O 1
ATOM 1292 N N . ARG A 1 177 ? -0.658 6.594 2.534 1.00 95.25 177 ARG A N 1
ATOM 1293 C CA . ARG A 1 177 ? -0.203 7.738 1.731 1.00 95.25 177 ARG A CA 1
ATOM 1294 C C . ARG A 1 177 ? 1.169 8.186 2.207 1.00 95.25 177 ARG A C 1
ATOM 1296 O O . ARG A 1 177 ? 1.437 8.113 3.400 1.00 95.25 177 ARG A O 1
ATOM 1303 N N . PHE A 1 178 ? 2.004 8.662 1.292 1.00 91.75 178 PHE A N 1
ATOM 1304 C CA . PHE A 1 178 ? 3.245 9.351 1.640 1.00 91.75 178 PHE A CA 1
ATOM 1305 C C . PHE A 1 178 ? 2.922 10.745 2.181 1.00 91.75 178 PHE A C 1
ATOM 1307 O O . PHE A 1 178 ? 2.033 11.412 1.650 1.00 91.75 178 PHE A O 1
ATOM 1314 N N . ASP A 1 179 ? 3.616 11.160 3.241 1.00 86.12 179 ASP A N 1
ATOM 1315 C CA . ASP A 1 179 ? 3.276 12.401 3.950 1.00 86.12 179 ASP A CA 1
ATOM 1316 C C . ASP A 1 179 ? 3.729 13.673 3.208 1.00 86.12 179 ASP A C 1
ATOM 1318 O O . ASP A 1 179 ? 3.143 14.727 3.431 1.00 86.12 179 ASP A O 1
ATOM 1322 N N . ASP A 1 180 ? 4.732 13.575 2.325 1.00 70.75 180 ASP A N 1
ATOM 1323 C CA . ASP A 1 180 ? 5.111 14.586 1.324 1.00 70.75 180 ASP A CA 1
ATOM 1324 C C . ASP A 1 180 ? 6.099 13.984 0.294 1.00 70.75 180 ASP A C 1
ATOM 1326 O O . ASP A 1 180 ? 6.800 13.004 0.580 1.00 70.75 180 ASP A O 1
ATOM 1330 N N . ASP A 1 181 ? 6.201 14.595 -0.894 1.00 55.34 181 ASP A N 1
ATOM 1331 C CA . ASP A 1 181 ? 7.229 14.285 -1.902 1.00 55.34 181 ASP A CA 1
ATOM 1332 C C . ASP A 1 181 ? 8.627 14.621 -1.344 1.00 55.34 181 ASP A C 1
ATOM 1334 O O . ASP A 1 181 ? 9.042 15.781 -1.354 1.00 55.34 181 ASP A O 1
ATOM 1338 N N . ASN A 1 182 ? 9.388 13.630 -0.865 1.00 50.66 182 ASN A N 1
ATOM 1339 C CA . ASN A 1 182 ? 10.761 13.858 -0.402 1.00 50.66 182 ASN A CA 1
ATOM 1340 C C . ASN A 1 182 ? 11.705 14.024 -1.614 1.00 50.66 182 ASN A C 1
ATOM 1342 O O . ASN A 1 182 ? 12.080 13.020 -2.226 1.00 50.66 182 ASN A O 1
ATOM 1346 N N . PRO A 1 183 ? 12.170 15.246 -1.951 1.00 45.66 183 PRO A N 1
ATOM 1347 C CA . PRO A 1 183 ? 12.847 15.521 -3.222 1.00 45.66 183 PRO A CA 1
ATOM 1348 C C . PRO A 1 183 ? 14.301 15.022 -3.260 1.00 45.66 183 PRO A C 1
ATOM 1350 O O . PRO A 1 183 ? 15.023 15.300 -4.216 1.00 45.66 183 PRO A O 1
ATOM 1353 N N . SER A 1 184 ? 14.759 14.353 -2.197 1.00 48.78 184 SER A N 1
ATOM 1354 C CA . SER A 1 184 ? 16.116 13.812 -2.072 1.00 48.78 184 SER A CA 1
ATOM 1355 C C . SER A 1 184 ? 16.238 12.328 -2.437 1.00 48.78 184 SER A C 1
ATOM 1357 O O . SER A 1 184 ? 17.357 11.848 -2.602 1.00 48.78 184 SER A O 1
ATOM 1359 N N . ASN A 1 185 ? 15.117 11.619 -2.613 1.00 53.19 185 ASN A N 1
ATOM 1360 C CA . ASN A 1 185 ? 15.098 10.222 -3.046 1.00 53.19 185 ASN A CA 1
ATOM 1361 C C . ASN A 1 185 ? 14.807 10.125 -4.555 1.00 53.19 185 ASN A C 1
ATOM 1363 O O . ASN A 1 185 ? 13.867 10.745 -5.044 1.00 53.19 185 ASN A O 1
ATOM 1367 N N . GLU A 1 186 ? 15.548 9.285 -5.289 1.00 55.28 186 GLU A N 1
ATOM 1368 C CA . GLU A 1 186 ? 15.234 8.969 -6.700 1.00 55.28 186 GLU A CA 1
ATOM 1369 C C . GLU A 1 186 ? 13.972 8.086 -6.852 1.00 55.28 186 GLU A C 1
ATOM 1371 O O . GLU A 1 186 ? 13.456 7.914 -7.957 1.00 55.28 186 GLU A O 1
ATOM 1376 N N . LEU A 1 187 ? 13.420 7.580 -5.739 1.00 61.16 187 LEU A N 1
ATOM 1377 C CA . LEU A 1 187 ? 12.065 7.028 -5.681 1.00 61.16 187 LEU A CA 1
ATOM 1378 C C . LEU A 1 187 ? 11.017 8.128 -5.916 1.00 61.16 187 LEU A C 1
ATOM 1380 O O . LEU A 1 187 ? 10.632 8.846 -4.997 1.00 61.16 187 LEU A O 1
ATOM 1384 N N . THR A 1 188 ? 10.466 8.187 -7.127 1.00 59.16 188 THR A N 1
ATOM 1385 C CA . THR A 1 188 ? 9.248 8.957 -7.424 1.00 59.16 188 THR A CA 1
ATOM 1386 C C . THR A 1 188 ? 8.000 8.241 -6.888 1.00 59.16 188 THR A C 1
ATOM 1388 O O . THR A 1 188 ? 7.266 7.602 -7.644 1.00 59.16 188 THR A O 1
ATOM 1391 N N . THR A 1 189 ? 7.744 8.335 -5.585 1.00 64.44 189 THR A N 1
ATOM 1392 C CA . THR A 1 189 ? 6.639 7.678 -4.851 1.00 64.44 189 THR A CA 1
ATOM 1393 C C . THR A 1 189 ? 5.295 8.400 -4.975 1.00 64.44 189 THR A C 1
ATOM 1395 O O . THR A 1 189 ? 4.576 8.619 -4.005 1.00 64.44 189 THR A O 1
ATOM 1398 N N . SER A 1 190 ? 4.913 8.755 -6.202 1.00 72.06 190 SER A N 1
ATOM 1399 C CA . SER A 1 190 ? 3.601 9.361 -6.445 1.00 72.06 190 SER A CA 1
ATOM 1400 C C . SER A 1 190 ? 2.465 8.331 -6.336 1.00 72.06 190 SER A C 1
ATOM 1402 O O . SER A 1 190 ? 2.543 7.226 -6.876 1.00 72.06 190 SER A O 1
ATOM 1404 N N . GLY A 1 191 ? 1.384 8.721 -5.656 1.00 85.81 191 GLY A N 1
ATOM 1405 C CA . GLY A 1 191 ? 0.196 7.893 -5.424 1.00 85.81 191 GLY A CA 1
ATOM 1406 C C . GLY A 1 191 ? 0.184 7.174 -4.070 1.00 85.81 191 GLY A C 1
ATOM 1407 O O . GLY A 1 191 ? 1.124 7.256 -3.286 1.00 85.81 191 GLY A O 1
ATOM 1408 N N . SER A 1 192 ? -0.915 6.475 -3.788 1.00 93.00 192 SER A N 1
ATOM 1409 C CA . SER A 1 192 ? -1.129 5.765 -2.520 1.00 93.00 192 SER A CA 1
ATOM 1410 C C . SER A 1 192 ? -0.914 4.259 -2.668 1.00 93.00 192 SER A C 1
ATOM 1412 O O . SER A 1 192 ? -1.188 3.681 -3.724 1.00 93.00 192 SER A O 1
ATOM 1414 N N . MET A 1 193 ? -0.504 3.610 -1.581 1.00 96.19 193 MET A N 1
ATOM 1415 C CA . MET A 1 193 ? -0.521 2.153 -1.449 1.00 96.19 193 MET A CA 1
ATOM 1416 C C . MET A 1 193 ? -1.827 1.702 -0.774 1.00 96.19 193 MET A C 1
ATOM 1418 O O . MET A 1 193 ? -2.423 2.459 -0.011 1.00 96.19 193 MET A O 1
ATOM 1422 N N . TYR A 1 194 ? -2.279 0.469 -1.016 1.00 98.12 194 TYR A N 1
ATOM 1423 C CA . TYR A 1 194 ? -3.503 -0.066 -0.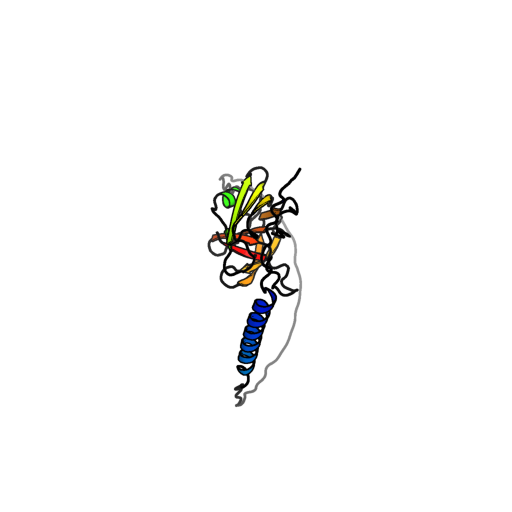401 1.00 98.12 194 TYR A CA 1
ATOM 1424 C C . TYR A 1 194 ? -3.309 -1.488 0.114 1.00 98.12 194 TYR A C 1
ATOM 1426 O O . TYR A 1 194 ? -2.867 -2.362 -0.630 1.00 98.12 194 TYR A O 1
ATOM 1434 N N . ALA A 1 195 ? -3.692 -1.744 1.362 1.00 98.25 195 ALA A N 1
ATOM 1435 C CA . ALA A 1 195 ? -3.626 -3.074 1.963 1.00 98.25 195 ALA A CA 1
ATOM 1436 C C . ALA A 1 195 ? -4.969 -3.808 1.845 1.00 98.25 195 ALA A C 1
ATOM 1438 O O . ALA A 1 195 ? -6.035 -3.211 2.010 1.00 98.25 195 ALA A O 1
ATOM 1439 N N . PHE A 1 196 ? -4.933 -5.114 1.567 1.00 98.06 196 PHE A N 1
ATOM 1440 C CA . PHE A 1 196 ? -6.136 -5.951 1.509 1.00 98.06 196 PHE A CA 1
ATOM 1441 C C . PHE A 1 196 ? -5.837 -7.433 1.759 1.00 98.06 196 PHE A C 1
ATOM 1443 O O . PHE A 1 196 ? -4.739 -7.920 1.492 1.00 98.06 196 PHE A O 1
ATOM 1450 N N . LYS A 1 197 ? -6.842 -8.184 2.224 1.00 97.25 197 LYS A N 1
ATOM 1451 C CA . LYS A 1 197 ? -6.770 -9.652 2.295 1.00 97.25 197 LYS A CA 1
ATOM 1452 C C . LYS A 1 197 ? -6.940 -10.256 0.899 1.00 97.25 197 LYS A C 1
ATOM 1454 O O . LYS A 1 197 ? -7.928 -9.989 0.211 1.00 97.25 197 LYS A O 1
ATOM 1459 N N . ASN A 1 198 ? -5.982 -11.069 0.469 1.00 95.19 198 ASN A N 1
ATOM 1460 C CA . ASN A 1 198 ? -6.001 -11.725 -0.834 1.00 95.19 198 ASN A CA 1
ATOM 1461 C C . ASN A 1 198 ? -6.784 -13.051 -0.813 1.00 95.19 198 ASN A C 1
ATOM 1463 O O . ASN A 1 198 ? -7.290 -13.494 0.217 1.00 95.19 198 ASN A O 1
ATOM 1467 N N . ARG A 1 199 ? -6.930 -13.684 -1.986 1.00 90.94 199 ARG A N 1
ATOM 1468 C CA . ARG A 1 199 ? -7.732 -14.915 -2.142 1.00 90.94 199 ARG A CA 1
ATOM 1469 C C . ARG A 1 199 ? -7.148 -16.130 -1.419 1.00 90.94 199 ARG A C 1
ATOM 1471 O O . ARG A 1 199 ? -7.887 -17.078 -1.181 1.00 90.94 199 ARG A O 1
ATOM 1478 N N . ASP A 1 200 ? -5.860 -16.097 -1.096 1.00 91.56 200 ASP A N 1
ATOM 1479 C CA . ASP A 1 200 ? -5.158 -17.159 -0.377 1.00 91.56 200 ASP A CA 1
ATOM 1480 C C . ASP A 1 200 ? -5.185 -16.933 1.153 1.00 91.56 200 ASP A C 1
ATOM 1482 O O . ASP A 1 200 ? -4.651 -17.742 1.905 1.00 91.56 200 ASP A O 1
ATOM 1486 N N . GLY A 1 201 ? -5.821 -15.849 1.624 1.00 91.44 201 GLY A N 1
ATOM 1487 C CA . GLY A 1 201 ? -5.982 -15.503 3.043 1.00 91.44 201 GLY A CA 1
ATOM 1488 C C . GLY A 1 201 ? -4.863 -14.637 3.634 1.00 91.44 201 GLY A C 1
ATOM 1489 O O . GLY A 1 201 ? -5.022 -14.128 4.743 1.00 91.44 201 GLY A O 1
ATOM 1490 N N . GLY A 1 202 ? -3.767 -14.428 2.899 1.00 95.69 202 GLY A N 1
ATOM 1491 C CA . GLY A 1 202 ? -2.691 -13.511 3.285 1.00 95.69 202 GLY A CA 1
ATOM 1492 C C . GLY A 1 202 ? -3.054 -12.041 3.056 1.00 95.69 202 GLY A C 1
ATOM 1493 O O . GLY A 1 202 ? -4.083 -11.719 2.458 1.00 95.69 202 GLY A O 1
ATOM 1494 N N . ILE A 1 203 ? -2.190 -11.139 3.510 1.00 97.88 203 ILE A N 1
ATOM 1495 C CA . ILE A 1 203 ? -2.247 -9.713 3.182 1.00 97.88 203 ILE A CA 1
ATOM 1496 C C . ILE A 1 203 ? -1.448 -9.480 1.895 1.00 97.88 203 ILE A C 1
ATOM 1498 O O . ILE A 1 203 ? -0.326 -9.961 1.743 1.00 97.88 203 ILE A O 1
ATOM 1502 N N . SER A 1 204 ? -2.033 -8.727 0.970 1.00 97.81 204 SER A N 1
ATOM 1503 C CA . SER A 1 204 ? -1.332 -8.131 -0.165 1.00 97.81 204 SER A CA 1
ATOM 1504 C C . SER A 1 204 ? -1.272 -6.617 0.015 1.00 97.81 204 SER A C 1
ATOM 1506 O O . SER A 1 204 ? -2.206 -6.010 0.551 1.00 97.81 204 SER A O 1
ATOM 1508 N N . LEU A 1 205 ? -0.213 -6.010 -0.513 1.00 97.56 205 LEU A N 1
ATOM 1509 C CA . LEU A 1 205 ? -0.104 -4.568 -0.693 1.00 97.56 205 LEU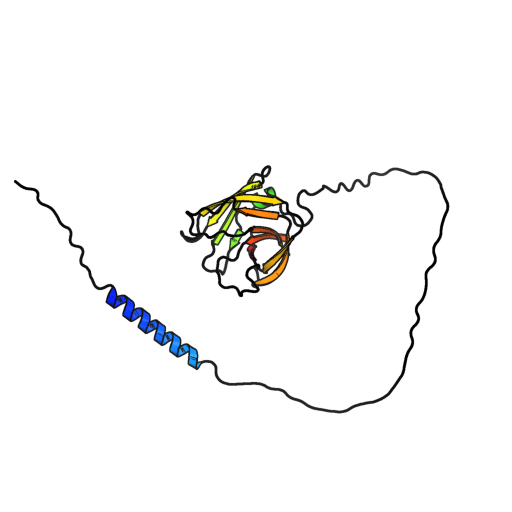 A CA 1
ATOM 1510 C C . LEU A 1 205 ? -0.231 -4.266 -2.193 1.00 97.56 205 LEU A C 1
ATOM 1512 O O . LEU A 1 205 ? 0.438 -4.884 -3.019 1.00 97.56 205 LEU A O 1
ATOM 1516 N N . ALA A 1 206 ? -1.118 -3.348 -2.563 1.00 96.50 206 ALA A N 1
ATOM 1517 C CA . ALA A 1 206 ? -1.160 -2.759 -3.894 1.00 96.50 206 ALA A CA 1
ATOM 1518 C C . ALA A 1 206 ? -0.311 -1.487 -3.886 1.00 96.50 206 ALA A C 1
ATOM 1520 O O . ALA A 1 206 ? -0.574 -0.595 -3.080 1.00 96.50 206 ALA A O 1
ATOM 1521 N N . ILE A 1 207 ? 0.683 -1.398 -4.766 1.00 92.94 207 ILE A N 1
ATOM 1522 C CA . ILE A 1 207 ? 1.615 -0.265 -4.858 1.00 92.94 207 ILE A CA 1
ATOM 1523 C C . ILE A 1 207 ? 1.571 0.369 -6.256 1.00 92.94 207 ILE A C 1
ATOM 1525 O O . ILE A 1 207 ? 1.297 -0.343 -7.224 1.00 92.94 207 ILE A O 1
ATOM 1529 N N . PRO A 1 208 ? 1.827 1.680 -6.412 1.00 88.81 208 PRO A N 1
ATOM 1530 C CA . PRO A 1 208 ? 1.896 2.302 -7.733 1.00 88.81 208 PRO A CA 1
ATOM 1531 C C . PRO A 1 208 ? 2.929 1.622 -8.646 1.00 88.81 208 PRO A C 1
ATOM 1533 O O . PRO A 1 208 ? 3.974 1.152 -8.190 1.00 88.81 208 PRO A O 1
ATOM 1536 N N . ASN A 1 209 ? 2.633 1.548 -9.947 1.00 80.69 209 ASN A N 1
ATOM 1537 C CA . ASN A 1 209 ? 3.552 0.962 -10.919 1.00 80.69 209 ASN A CA 1
ATOM 1538 C C . ASN A 1 209 ? 4.552 2.015 -11.424 1.00 80.69 209 ASN A C 1
ATOM 1540 O O . ASN A 1 209 ? 4.274 2.768 -12.358 1.00 80.69 209 ASN A O 1
ATOM 1544 N N . TYR A 1 210 ? 5.736 2.035 -10.815 1.00 70.81 210 TYR A N 1
ATOM 1545 C CA . TYR A 1 210 ? 6.812 2.977 -11.139 1.00 70.81 210 TYR A CA 1
ATOM 1546 C C . TYR A 1 210 ? 7.614 2.622 -12.405 1.00 70.81 210 TYR A C 1
ATOM 1548 O O . TYR A 1 210 ? 8.436 3.420 -12.848 1.00 70.81 210 TYR A O 1
ATOM 1556 N N . ALA A 1 211 ? 7.399 1.450 -13.016 1.00 69.00 211 ALA A N 1
ATOM 1557 C CA . ALA A 1 211 ? 8.212 0.990 -14.147 1.00 69.00 211 ALA A CA 1
ATOM 1558 C C . ALA A 1 211 ? 7.917 1.725 -15.474 1.00 69.00 211 ALA A C 1
ATOM 1560 O O . ALA A 1 211 ? 8.676 1.580 -16.433 1.00 69.00 211 ALA A O 1
ATOM 1561 N N . GLY A 1 212 ? 6.833 2.512 -15.546 1.00 68.06 212 GLY A N 1
ATOM 1562 C CA . GLY A 1 212 ? 6.514 3.383 -16.689 1.00 68.06 212 GLY A CA 1
ATOM 1563 C C . GLY A 1 212 ? 6.218 2.654 -18.008 1.00 68.06 212 GLY A C 1
ATOM 1564 O O . GLY A 1 212 ? 6.208 3.279 -19.064 1.00 68.06 212 GLY A O 1
ATOM 1565 N N . ASN A 1 213 ? 5.995 1.340 -17.956 1.00 73.94 213 ASN A N 1
ATOM 1566 C CA . ASN A 1 213 ? 5.883 0.435 -19.102 1.00 73.94 213 ASN A CA 1
ATOM 1567 C C . ASN A 1 213 ? 4.461 -0.128 -19.302 1.00 73.94 213 ASN A C 1
ATOM 1569 O O . ASN A 1 213 ? 4.310 -1.221 -19.848 1.00 73.94 213 ASN A O 1
ATOM 1573 N N . VAL A 1 214 ? 3.440 0.597 -18.838 1.00 82.31 214 VAL A N 1
ATOM 1574 C CA . VAL A 1 214 ? 2.016 0.248 -18.981 1.00 82.31 214 VAL A CA 1
ATOM 1575 C C . VAL A 1 214 ? 1.350 1.063 -20.084 1.00 82.31 214 VAL A C 1
ATOM 1577 O O . VAL A 1 214 ? 1.741 2.203 -20.340 1.00 82.31 214 VAL A O 1
ATOM 1580 N N . ASP A 1 215 ? 0.314 0.495 -20.701 1.00 87.56 215 ASP A N 1
ATOM 1581 C CA . ASP A 1 215 ? -0.527 1.219 -21.654 1.00 87.56 215 ASP A CA 1
ATOM 1582 C C . ASP A 1 215 ? -1.279 2.376 -20.967 1.00 87.56 215 ASP A C 1
ATOM 1584 O O . ASP A 1 215 ? -1.573 2.346 -19.769 1.00 87.56 215 ASP A O 1
ATOM 1588 N N . ASP A 1 216 ? -1.664 3.400 -21.736 1.00 86.50 216 ASP A N 1
ATOM 1589 C CA . ASP A 1 216 ? -2.372 4.577 -21.204 1.00 86.50 216 ASP A CA 1
ATOM 1590 C C . ASP A 1 216 ? -3.688 4.223 -20.491 1.00 86.50 216 ASP A C 1
ATOM 1592 O O . ASP A 1 216 ? -4.066 4.877 -19.519 1.00 86.50 216 ASP A O 1
ATOM 1596 N N . SER A 1 217 ? -4.357 3.152 -20.929 1.00 90.56 217 SER A N 1
ATOM 1597 C CA . SER A 1 217 ? -5.563 2.596 -20.304 1.00 90.56 217 SER A CA 1
ATOM 1598 C C . SER A 1 217 ? -5.305 1.780 -19.032 1.00 90.56 217 SER A C 1
ATOM 1600 O O . SER A 1 217 ? -6.247 1.206 -18.484 1.00 90.56 217 SER A O 1
ATOM 1602 N N . GLU A 1 218 ? -4.057 1.678 -18.577 1.00 91.06 218 GLU A N 1
ATOM 1603 C CA . GLU A 1 218 ? -3.625 0.862 -17.436 1.00 91.06 218 GLU A CA 1
ATOM 1604 C C . GLU A 1 218 ? -2.837 1.667 -16.384 1.00 91.06 218 GLU A C 1
ATOM 1606 O O . GLU A 1 218 ? -2.377 1.105 -15.394 1.00 91.06 218 GLU A O 1
ATOM 1611 N N . ARG A 1 219 ? -2.728 2.995 -16.537 1.00 88.19 219 ARG A N 1
ATOM 1612 C CA . ARG A 1 219 ? -1.980 3.873 -15.614 1.00 88.19 219 ARG A CA 1
ATOM 1613 C C . ARG A 1 219 ? -2.530 3.922 -14.178 1.00 88.19 219 ARG A C 1
ATOM 1615 O O . ARG A 1 219 ? -1.780 4.240 -13.264 1.00 88.19 219 ARG A O 1
ATOM 1622 N N . ASP A 1 220 ? -3.810 3.613 -13.964 1.00 90.50 220 ASP A N 1
ATOM 1623 C CA . ASP A 1 220 ? -4.437 3.460 -12.637 1.00 90.50 220 ASP A CA 1
ATOM 1624 C C . ASP A 1 220 ? -4.339 2.031 -12.065 1.00 90.50 220 ASP A C 1
ATOM 1626 O O . ASP A 1 220 ? -4.862 1.760 -10.982 1.00 90.50 220 ASP A O 1
ATOM 1630 N N . VAL A 1 221 ? -3.702 1.099 -12.781 1.00 93.31 221 VAL A N 1
ATOM 1631 C CA . VAL A 1 221 ? -3.544 -0.288 -12.334 1.00 93.31 221 VAL A CA 1
ATOM 1632 C C . VAL A 1 221 ? -2.299 -0.401 -11.456 1.00 93.31 221 VAL A C 1
ATOM 1634 O O . VAL A 1 221 ? -1.166 -0.262 -11.913 1.00 93.31 221 VAL A O 1
ATOM 1637 N N . LEU A 1 222 ? -2.521 -0.686 -10.177 1.00 93.62 222 LEU A N 1
ATOM 1638 C CA . LEU A 1 222 ? -1.461 -0.853 -9.185 1.00 93.62 222 LEU A CA 1
ATOM 1639 C C . LEU A 1 222 ? -0.834 -2.255 -9.285 1.00 93.62 222 LEU A C 1
ATOM 1641 O O . LEU A 1 222 ? -1.472 -3.214 -9.719 1.00 93.62 222 LEU A O 1
ATOM 1645 N N . GLN A 1 223 ? 0.407 -2.414 -8.846 1.00 93.06 223 GLN A N 1
ATOM 1646 C CA . GLN A 1 223 ? 1.049 -3.719 -8.741 1.00 93.06 223 GLN A CA 1
ATOM 1647 C C . GLN A 1 223 ? 0.660 -4.400 -7.423 1.00 93.06 223 GLN A C 1
ATOM 1649 O O . GLN A 1 223 ? 0.829 -3.816 -6.356 1.00 93.06 223 GLN A O 1
ATOM 1654 N N . GLU A 1 224 ? 0.177 -5.645 -7.468 1.00 94.81 224 GLU A N 1
ATOM 1655 C CA . GLU A 1 224 ? 0.042 -6.468 -6.262 1.00 94.81 224 GLU A CA 1
ATOM 1656 C C . GLU A 1 224 ? 1.400 -7.048 -5.852 1.00 94.81 224 GLU A C 1
ATOM 1658 O O . GLU A 1 224 ? 2.073 -7.695 -6.659 1.00 94.81 224 GLU A O 1
ATOM 1663 N N . VAL A 1 225 ? 1.764 -6.877 -4.584 1.00 94.38 225 VAL A N 1
ATOM 1664 C CA . VAL A 1 225 ? 2.912 -7.527 -3.944 1.00 94.38 225 VAL A CA 1
ATOM 1665 C C . VAL A 1 225 ? 2.452 -8.284 -2.697 1.00 94.38 225 VAL A C 1
ATOM 1667 O O . VAL A 1 225 ? 1.452 -7.925 -2.067 1.00 94.38 225 VAL A O 1
ATOM 1670 N N . LEU A 1 226 ? 3.140 -9.380 -2.381 1.00 95.06 226 LEU A N 1
ATOM 1671 C CA . LEU A 1 226 ? 2.742 -10.331 -1.339 1.00 95.06 226 LEU A CA 1
ATOM 1672 C C . LEU A 1 226 ? 3.653 -10.204 -0.117 1.00 95.06 226 LEU A C 1
ATOM 1674 O O . LEU A 1 226 ? 4.818 -9.843 -0.268 1.00 95.06 226 LEU A O 1
ATOM 1678 N N . GLN A 1 227 ? 3.116 -10.513 1.064 1.00 90.88 227 GLN A N 1
ATOM 1679 C CA . GLN A 1 227 ? 3.910 -10.822 2.263 1.00 90.88 227 GLN A CA 1
ATOM 1680 C C . GLN A 1 227 ? 4.800 -12.068 2.083 1.00 90.88 227 GLN A C 1
ATOM 1682 O O . GLN A 1 227 ? 4.467 -12.902 1.207 1.00 90.88 227 GLN A O 1
#